Protein AF-A0A2N6NE89-F1 (afdb_monomer)

pLDDT: mean 79.55, std 16.98, range [29.28, 96.62]

Sequence (212 aa):
MTGDVELQDVNTMAINNTPMRRFLTLLALKTLSRFYKWDGPCVPISSSLIVKKGSDIHLTEAATMAFVAARTKIPVPRSYLKQMLSASFCNYEAFHEWLREGLGPEVKPPFVDDDEWTDIKYMIAMQEQEWAMPVFTHGDLNPFNIMVRDGNIEAIIDWEFSGWYPRYWEYTSVWLGNKTRIAWQRMAEKFIDPWPNELRMETIRQKWWGDF

Secondary structure (DSSP, 8-state):
---------GGGSBTT--HHHHHHHHHHHHHTGGGS---SSEEEEETTEEEE-STT--HHHHHHHHHHHHH---------B--------SSHHHHHHHTTTT--SSS--TTS-HHHHHHHHHHHHHHTS--PPPEEE-S---GGGEEEETTEEEEE--GGG-EEE-TTHHHHHHHHTTTT-HHHHHHHTTTS---HHHHHHHHHHHHHH---

Nearest PDB structures (foldseek):
  3w0m-assembly1_A  TM=4.783E-01  e=3.791E-03  Escherichia coli
  4fex-assembly2_B  TM=3.935E-01  e=4.518E-03  Acinetobacter baumannii AYE
  4feu-assembly4_D  TM=3.889E-01  e=1.152E-02  Acinetobacter baumannii AYE
  4fev-assembly1_A  TM=4.054E-01  e=1.295E-02  Acinetobacter baumannii AYE
  5uxb-assembly2_B  TM=4.059E-01  e=1.152E-02  Brachybacterium faecium DSM 4810

Mean predicted aligned error: 10.46 Å

Radius of gyration: 20.63 Å; Cα contacts (8 Å, |Δi|>4): 238; chains: 1; bounding box: 51×39×56 Å

Solvent-accessible surface area (backbone atoms only — not comparable to full-atom values): 12884 Å² total; per-residue (Å²): 136,87,78,78,78,75,79,73,61,76,81,80,44,50,57,75,78,41,74,66,49,53,51,50,52,54,48,33,57,74,64,41,26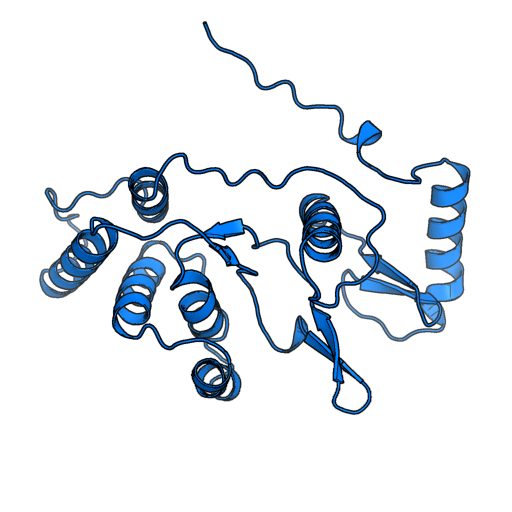,80,82,49,92,71,71,84,46,52,41,44,54,50,104,87,42,70,46,77,56,69,95,87,70,59,70,60,27,34,8,43,36,38,52,45,52,75,75,47,87,61,46,44,65,92,46,59,26,64,56,85,88,82,63,75,62,94,46,66,64,64,46,50,35,59,61,51,79,62,70,62,86,87,65,81,61,92,89,56,54,74,67,58,47,51,52,50,43,49,32,52,57,63,58,73,48,94,74,72,81,63,39,84,36,50,48,56,68,47,76,90,32,48,42,73,53,98,91,38,78,63,24,49,52,73,42,67,62,39,43,61,37,58,78,56,47,44,47,37,28,36,41,66,77,30,76,90,39,61,73,57,40,71,44,41,66,78,82,38,78,80,45,69,68,58,34,51,32,49,50,56,44,39,74,78,62,44,87,130

Organism: Beauveria bassiana (NCBI:txid176275)

Structure (mmCIF, N/CA/C/O backbone):
data_AF-A0A2N6NE89-F1
#
_entry.id   AF-A0A2N6NE89-F1
#
loop_
_atom_site.group_PDB
_atom_site.id
_atom_site.type_symbol
_atom_site.label_atom_id
_atom_site.label_alt_id
_atom_site.label_comp_id
_atom_site.label_asym_id
_atom_site.label_entity_id
_atom_site.label_seq_id
_atom_site.pdbx_PDB_ins_code
_atom_site.Cartn_x
_atom_site.Cartn_y
_atom_site.Cartn_z
_atom_site.occupancy
_atom_site.B_iso_or_equiv
_atom_site.auth_seq_id
_atom_site.auth_comp_id
_atom_site.auth_asym_id
_atom_site.auth_atom_id
_atom_site.pdbx_PDB_model_num
ATOM 1 N N . MET A 1 1 ? -13.910 21.749 -25.781 1.00 31.70 1 MET A N 1
ATOM 2 C CA . MET A 1 1 ? -14.977 21.845 -24.766 1.00 31.70 1 MET A CA 1
ATOM 3 C C . MET A 1 1 ? -14.396 21.313 -23.474 1.00 31.70 1 MET A C 1
ATOM 5 O O . MET A 1 1 ? -14.311 20.109 -23.290 1.00 31.70 1 MET A O 1
ATOM 9 N N . THR A 1 2 ? -13.853 22.226 -22.680 1.00 32.84 2 THR A N 1
ATOM 10 C CA . THR A 1 2 ? -13.298 22.000 -21.347 1.00 32.84 2 THR A CA 1
ATOM 11 C C . THR A 1 2 ? -14.470 21.822 -20.391 1.00 32.84 2 THR A C 1
ATOM 13 O O . THR A 1 2 ? -15.200 22.772 -20.125 1.00 32.84 2 THR A O 1
ATOM 16 N N . GLY A 1 3 ? -14.729 20.581 -19.985 1.00 29.28 3 GLY A N 1
ATOM 17 C CA . GLY A 1 3 ? -15.697 20.284 -18.938 1.00 29.28 3 GLY A CA 1
ATOM 18 C C . GLY A 1 3 ? -15.015 20.478 -17.596 1.00 29.28 3 GLY A C 1
ATOM 19 O O . GLY A 1 3 ? -14.322 19.575 -17.137 1.00 29.28 3 GLY A O 1
ATOM 20 N N . ASP A 1 4 ? -15.178 21.663 -17.016 1.00 29.50 4 ASP A N 1
ATOM 21 C CA . ASP A 1 4 ? -14.843 21.917 -15.622 1.00 29.50 4 ASP A CA 1
ATOM 22 C C . ASP A 1 4 ? -15.602 20.905 -14.758 1.00 29.50 4 ASP A C 1
ATOM 24 O O . ASP A 1 4 ? -16.834 20.868 -14.739 1.00 29.50 4 A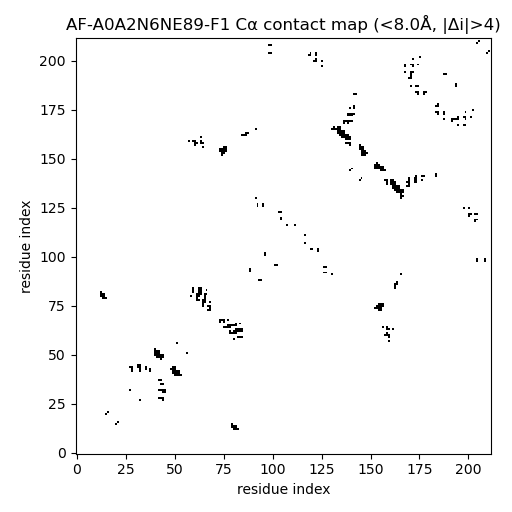SP A O 1
ATOM 28 N N . VAL A 1 5 ? -14.857 20.030 -14.082 1.00 35.94 5 VAL A N 1
ATOM 29 C CA . VAL A 1 5 ? -15.404 19.156 -13.046 1.00 35.94 5 VAL A CA 1
ATOM 30 C C . VAL A 1 5 ? -15.773 20.066 -11.882 1.00 35.94 5 VAL A C 1
ATOM 32 O O . VAL A 1 5 ? -14.917 20.508 -11.119 1.00 35.94 5 VAL A O 1
ATOM 35 N N . GLU A 1 6 ? -17.057 20.400 -11.805 1.00 32.50 6 GLU A N 1
ATOM 36 C CA . GLU A 1 6 ? -17.658 21.186 -10.735 1.00 32.50 6 GLU A CA 1
ATOM 37 C C . GLU A 1 6 ? -17.299 20.554 -9.378 1.00 32.50 6 GLU A C 1
ATOM 39 O O . GLU A 1 6 ? -17.741 19.451 -9.043 1.00 32.50 6 GLU A O 1
ATOM 44 N N . LEU A 1 7 ? -16.460 21.250 -8.604 1.00 34.31 7 LEU A N 1
ATOM 45 C CA . LEU A 1 7 ? -16.187 20.974 -7.195 1.00 34.31 7 LEU A CA 1
ATOM 46 C C . LEU A 1 7 ? -17.513 21.061 -6.429 1.00 34.31 7 LEU A C 1
ATOM 48 O O . LEU A 1 7 ? -17.917 22.139 -5.993 1.00 34.31 7 LEU A O 1
ATOM 52 N N . GLN A 1 8 ? -18.215 19.935 -6.290 1.00 35.78 8 GLN A N 1
ATOM 53 C CA . GLN A 1 8 ? -19.392 19.861 -5.432 1.00 35.78 8 GLN A CA 1
ATOM 54 C C . GLN A 1 8 ? -19.000 20.278 -4.012 1.00 35.78 8 GLN A C 1
ATOM 56 O O . GLN A 1 8 ? -18.069 19.737 -3.416 1.00 35.78 8 GLN A O 1
ATOM 61 N N . ASP A 1 9 ? -19.714 21.284 -3.508 1.00 39.62 9 ASP A N 1
ATOM 62 C CA . ASP A 1 9 ? -19.481 21.958 -2.237 1.00 39.62 9 ASP A CA 1
ATOM 63 C C . ASP A 1 9 ? -19.345 20.946 -1.090 1.00 39.62 9 ASP A C 1
ATOM 65 O O . ASP A 1 9 ? -20.290 20.232 -0.732 1.00 39.62 9 ASP A O 1
ATOM 69 N N . VAL A 1 10 ? -18.151 20.934 -0.493 1.00 42.62 10 VAL A N 1
ATOM 70 C CA . VAL A 1 10 ? -17.708 20.103 0.635 1.00 42.62 10 VAL A CA 1
ATOM 71 C C . VAL A 1 10 ? -18.734 20.033 1.776 1.00 42.62 10 VAL A C 1
ATOM 73 O O . VAL A 1 10 ? -18.806 19.045 2.510 1.00 42.62 10 VAL A O 1
ATOM 76 N N . ASN A 1 11 ? -19.566 21.070 1.917 1.00 39.53 11 ASN A N 1
ATOM 77 C CA . ASN A 1 11 ? -20.603 21.166 2.940 1.00 39.53 11 ASN A CA 1
ATOM 78 C C . ASN A 1 11 ? -21.798 20.220 2.738 1.00 39.53 11 ASN A C 1
ATOM 80 O O . ASN A 1 11 ? -22.452 19.866 3.722 1.00 39.53 11 ASN A O 1
ATOM 84 N N . THR A 1 12 ? -22.076 19.775 1.510 1.00 45.53 12 THR A N 1
ATOM 85 C CA . THR A 1 12 ? -23.208 18.875 1.199 1.00 45.53 12 THR A CA 1
ATOM 86 C C . THR A 1 12 ? -22.922 17.395 1.486 1.00 45.53 12 THR A C 1
ATOM 88 O O . THR A 1 12 ? -23.836 16.572 1.482 1.00 45.53 12 THR A O 1
ATOM 91 N N . MET A 1 13 ? -21.671 17.050 1.802 1.00 48.72 13 MET A N 1
ATOM 92 C CA . MET A 1 13 ? -21.161 15.669 1.774 1.00 48.72 13 MET A CA 1
ATOM 93 C C . MET A 1 13 ? -21.167 14.999 3.160 1.00 48.72 13 MET A C 1
ATOM 95 O O . MET A 1 13 ? -21.009 13.784 3.282 1.00 48.72 13 MET A O 1
ATOM 99 N N . ALA A 1 14 ? -21.399 15.777 4.223 1.00 52.75 14 ALA A N 1
ATOM 100 C CA . ALA A 1 14 ? -21.332 15.326 5.608 1.00 52.75 14 ALA A CA 1
ATOM 101 C C . ALA A 1 14 ? -22.688 14.842 6.156 1.00 52.75 14 ALA A C 1
ATOM 103 O O . ALA A 1 14 ? -23.589 15.634 6.447 1.00 52.75 14 ALA A O 1
ATOM 104 N N . ILE A 1 15 ? -22.829 13.524 6.360 1.00 50.94 15 ILE A N 1
ATOM 105 C CA . ILE A 1 15 ? -24.052 12.924 6.910 1.00 50.94 15 ILE A CA 1
ATOM 106 C C . ILE A 1 15 ? -24.093 13.251 8.406 1.00 50.94 15 ILE A C 1
ATOM 108 O O . ILE A 1 15 ? -23.284 12.765 9.190 1.00 50.94 15 ILE A O 1
ATOM 112 N N . ASN A 1 16 ? -25.073 14.063 8.812 1.00 56.44 16 ASN A N 1
ATOM 113 C CA . ASN A 1 16 ? -25.282 14.576 10.176 1.00 56.44 16 ASN A CA 1
ATOM 114 C C . ASN A 1 16 ? -24.518 15.851 10.573 1.00 56.44 16 ASN A C 1
ATOM 116 O O . ASN A 1 16 ? -24.337 16.134 11.762 1.00 56.44 16 ASN A O 1
ATOM 120 N N . ASN A 1 17 ? -24.147 16.675 9.603 1.00 64.38 17 ASN A N 1
ATOM 121 C CA . ASN A 1 17 ? -23.489 17.955 9.833 1.00 64.38 17 ASN A CA 1
ATOM 122 C C . ASN A 1 17 ? -24.451 19.085 10.257 1.00 64.38 17 ASN A C 1
ATOM 124 O O . ASN A 1 17 ? -24.583 20.102 9.584 1.00 64.38 17 ASN A O 1
ATOM 128 N N . THR A 1 18 ? -25.160 18.906 11.375 1.00 77.38 18 THR A N 1
ATOM 129 C CA . THR A 1 18 ? -26.042 19.953 11.927 1.00 77.38 18 THR A CA 1
ATOM 130 C C . THR A 1 18 ? -25.282 20.846 12.913 1.00 77.38 18 THR A C 1
ATOM 132 O O . THR A 1 18 ? -24.391 20.346 13.609 1.00 77.38 18 THR A O 1
ATOM 135 N N . PRO A 1 19 ? -25.651 22.135 13.064 1.00 76.75 19 PRO A N 1
ATOM 136 C CA . PRO A 1 19 ? -25.060 23.011 14.081 1.00 76.75 19 PRO A CA 1
ATOM 137 C C . PRO A 1 19 ? -25.125 22.409 15.491 1.00 76.75 19 PRO A C 1
ATOM 139 O O . PRO A 1 19 ? -24.154 22.472 16.242 1.00 76.75 19 PRO A O 1
ATOM 142 N N . MET A 1 20 ? -26.239 21.741 15.817 1.00 75.81 20 MET A N 1
ATOM 143 C CA . MET A 1 20 ? -26.432 21.065 17.100 1.00 75.81 20 MET A CA 1
ATOM 144 C C . MET A 1 20 ? -25.447 19.908 17.295 1.00 75.81 20 MET A C 1
ATOM 146 O O . MET A 1 20 ? -24.810 19.816 18.341 1.00 75.81 20 MET A O 1
ATOM 150 N N . ARG A 1 21 ? -25.273 19.037 16.293 1.00 75.38 21 ARG A N 1
ATOM 151 C CA . ARG A 1 21 ? -24.318 17.923 16.388 1.00 75.38 21 ARG A CA 1
ATOM 152 C C . ARG A 1 21 ? -22.875 18.414 16.429 1.00 75.38 21 ARG A C 1
ATOM 154 O O . ARG A 1 21 ? -22.117 17.912 17.246 1.00 75.38 21 ARG A O 1
ATOM 161 N N . ARG A 1 22 ? -22.519 19.444 15.651 1.00 78.25 22 ARG A N 1
ATOM 162 C CA . ARG A 1 22 ? -21.205 20.106 15.751 1.00 78.25 22 ARG A CA 1
ATOM 163 C C . ARG A 1 22 ? -20.950 20.616 17.167 1.00 78.25 22 ARG A C 1
ATOM 165 O O . ARG A 1 22 ? -19.904 20.324 17.737 1.00 78.25 22 ARG A O 1
ATOM 172 N N . PHE A 1 23 ? -21.915 21.328 17.751 1.00 80.94 23 PHE A N 1
ATOM 173 C CA . PHE A 1 23 ? -21.805 21.827 19.119 1.00 80.94 23 PHE A CA 1
ATOM 174 C C . PHE A 1 23 ? -21.624 20.691 20.132 1.00 80.94 23 PHE A C 1
ATOM 176 O O . PHE A 1 23 ? -20.703 20.744 20.944 1.00 80.94 23 PHE A O 1
ATOM 183 N N . LEU A 1 24 ? -22.447 19.640 20.057 1.00 82.12 24 LEU A N 1
ATOM 184 C CA . LEU A 1 24 ? -22.361 18.489 20.960 1.00 82.12 24 LEU A CA 1
ATOM 185 C C . LEU A 1 24 ? -21.033 17.734 20.822 1.00 82.12 24 LEU A C 1
ATOM 187 O O . LEU A 1 24 ? -20.431 17.386 21.835 1.00 82.12 24 LEU A O 1
ATOM 191 N N . THR A 1 25 ? -20.537 17.529 19.600 1.00 82.25 25 THR A N 1
ATOM 192 C CA . THR A 1 25 ? -19.230 16.905 19.352 1.00 82.25 25 THR A CA 1
ATOM 193 C C . THR A 1 25 ? -18.094 17.753 19.920 1.00 82.25 25 THR A C 1
ATOM 195 O O . THR A 1 25 ? -17.217 17.221 20.596 1.00 82.25 25 THR A O 1
ATOM 198 N N . LEU A 1 26 ? -18.116 19.074 19.713 1.00 83.69 26 LEU A N 1
ATOM 199 C CA . LEU A 1 26 ? -17.110 19.983 20.270 1.00 83.69 26 LEU A CA 1
ATOM 200 C C . LEU A 1 26 ? -17.165 20.038 21.801 1.00 83.69 26 LEU A C 1
ATOM 202 O O . LEU A 1 26 ? -16.121 20.075 22.454 1.00 83.69 26 LEU A O 1
ATOM 206 N N . LEU A 1 27 ? -18.367 20.023 22.382 1.00 84.31 27 LEU A N 1
ATOM 207 C CA . LEU A 1 27 ? -18.553 19.964 23.827 1.00 84.31 27 LEU A CA 1
ATOM 208 C C . LEU A 1 27 ? -17.978 18.659 24.385 1.00 84.31 27 LEU A C 1
ATOM 210 O O . LEU A 1 27 ? -17.164 18.711 25.301 1.00 84.31 27 LEU A O 1
ATOM 214 N N . ALA A 1 28 ? -18.321 17.516 23.786 1.00 84.50 28 ALA A N 1
ATOM 215 C CA . ALA A 1 28 ? -17.804 16.204 24.168 1.00 84.50 28 ALA A CA 1
ATOM 216 C C . ALA A 1 28 ? -16.274 16.118 24.037 1.00 84.50 28 ALA A C 1
ATOM 218 O O . ALA A 1 28 ? -15.606 15.608 24.934 1.00 84.50 28 ALA A O 1
ATOM 219 N N . LEU A 1 29 ? -15.690 16.688 22.980 1.00 84.62 29 LEU A N 1
ATOM 220 C CA . LEU A 1 29 ? -14.236 16.789 22.835 1.00 84.62 29 LEU A CA 1
ATOM 221 C C . LEU A 1 29 ? -13.589 17.605 23.958 1.00 84.62 29 LEU A C 1
ATOM 223 O O . LEU A 1 29 ? -12.499 17.260 24.400 1.00 84.62 29 LEU A O 1
ATOM 227 N N . LYS A 1 30 ? -14.232 18.670 24.448 1.00 86.38 30 LYS A N 1
ATOM 228 C CA . LYS A 1 30 ? -13.697 19.489 25.550 1.00 86.38 30 LYS A CA 1
ATOM 229 C C . LYS A 1 30 ? -13.931 18.872 26.930 1.00 86.38 30 LYS A C 1
ATOM 231 O O . LYS A 1 30 ? -13.164 19.139 27.858 1.00 86.38 30 LYS A O 1
ATOM 236 N N . THR A 1 31 ? -14.995 18.094 27.110 1.00 87.88 31 THR A N 1
ATOM 237 C CA . THR A 1 31 ? -15.409 17.592 28.429 1.00 87.88 31 THR A CA 1
ATOM 238 C C . THR A 1 31 ? -15.074 16.127 28.642 1.00 87.88 31 THR A C 1
ATOM 240 O O . THR A 1 31 ? -14.530 15.805 29.692 1.00 87.88 31 THR A O 1
ATOM 243 N N . LEU A 1 32 ? -15.351 15.260 27.669 1.00 87.69 32 LEU A N 1
ATOM 244 C CA . LEU A 1 32 ? -15.270 13.807 27.814 1.00 87.69 32 LEU A CA 1
ATOM 245 C C . LEU A 1 32 ? -13.898 13.242 27.443 1.00 87.69 32 LEU A C 1
ATOM 247 O O . LEU A 1 32 ? -13.445 12.303 28.090 1.00 87.69 32 LEU A O 1
ATOM 251 N N . SER A 1 33 ? -13.207 13.830 26.462 1.00 83.00 33 SER A N 1
ATOM 252 C CA . SER A 1 33 ? -11.905 13.322 25.987 1.00 83.00 33 SER A CA 1
ATOM 253 C C . SER A 1 33 ? -10.850 13.198 27.093 1.00 83.00 33 SER A C 1
ATOM 255 O O . SER A 1 33 ? -10.023 12.294 27.057 1.00 83.00 33 SER A O 1
ATOM 257 N N . ARG A 1 34 ? -10.910 14.065 28.115 1.00 87.56 34 ARG A N 1
ATOM 258 C CA . ARG A 1 34 ? -9.982 14.081 29.261 1.00 87.56 34 ARG A CA 1
ATOM 259 C C . ARG A 1 34 ? -10.021 12.803 30.105 1.00 87.56 34 ARG A C 1
ATOM 261 O O . ARG A 1 34 ? -9.102 12.564 30.879 1.00 87.56 34 ARG A O 1
ATOM 268 N N . PHE A 1 35 ? -11.098 12.024 30.003 1.00 88.06 35 PHE A N 1
ATOM 269 C CA . PHE A 1 35 ? -11.265 10.767 30.734 1.00 88.06 35 PHE A CA 1
ATOM 270 C C . PHE A 1 35 ? -10.666 9.566 29.997 1.00 88.06 35 PHE A C 1
ATOM 272 O O . PHE A 1 35 ? -10.690 8.454 30.518 1.00 88.06 35 PHE A O 1
ATOM 279 N N . TYR A 1 36 ? -10.111 9.781 28.806 1.00 85.12 36 TYR A N 1
ATOM 280 C CA . TYR A 1 36 ? -9.498 8.749 27.989 1.00 85.12 36 TYR A CA 1
ATOM 281 C C . TYR A 1 36 ? -8.030 9.088 27.735 1.00 85.12 36 TYR A C 1
ATOM 283 O O . TYR A 1 36 ? -7.654 10.253 27.613 1.00 85.12 36 TYR A O 1
ATOM 291 N N . LYS A 1 37 ? -7.190 8.058 27.618 1.00 85.88 37 LYS A N 1
ATOM 292 C CA . LYS A 1 37 ? -5.841 8.220 27.071 1.00 85.88 37 LYS A CA 1
ATOM 293 C C . LYS A 1 37 ? -5.938 8.239 25.552 1.00 85.88 37 LYS A C 1
ATOM 295 O O . LYS A 1 37 ? -6.544 7.341 24.973 1.00 85.88 37 LYS A O 1
ATOM 300 N N . TRP A 1 38 ? -5.343 9.244 24.930 1.00 80.50 38 TRP A N 1
ATOM 301 C CA . TRP A 1 38 ? -5.255 9.366 23.482 1.00 80.50 38 TRP A CA 1
ATOM 302 C C . TRP A 1 38 ? -4.011 10.164 23.110 1.00 80.50 38 TRP A C 1
ATOM 304 O O . TRP A 1 38 ? -3.519 10.959 23.911 1.00 80.50 38 TRP A O 1
ATOM 314 N N . ASP A 1 39 ? -3.522 9.928 21.902 1.00 74.62 39 ASP A N 1
ATOM 315 C CA . ASP A 1 39 ? -2.424 10.658 21.285 1.00 74.62 39 ASP A CA 1
ATOM 316 C C . ASP A 1 39 ? -2.747 10.835 19.793 1.00 74.62 39 ASP A C 1
ATOM 318 O O . ASP A 1 39 ? -3.382 9.971 19.184 1.00 74.62 39 ASP A O 1
ATOM 322 N N . GLY A 1 40 ? -2.372 11.975 19.216 1.00 78.25 40 GLY A N 1
ATOM 323 C CA . GLY A 1 40 ? -2.599 12.267 17.798 1.00 78.25 40 GLY A CA 1
ATOM 324 C C . GLY A 1 40 ? -4.038 12.672 17.405 1.00 78.25 40 GLY A C 1
ATOM 325 O O . GLY A 1 40 ? -4.751 13.328 18.172 1.00 78.25 40 GLY A O 1
ATOM 326 N N . PRO A 1 41 ? -4.471 12.385 16.160 1.00 74.38 41 PRO A N 1
ATOM 327 C CA . PRO A 1 41 ? -5.707 12.938 15.601 1.00 74.38 41 PRO A CA 1
ATOM 328 C C . PRO A 1 41 ? -6.981 12.235 16.092 1.00 74.38 41 PRO A C 1
ATOM 330 O O . PRO A 1 41 ? -8.045 12.851 16.074 1.00 74.38 41 PRO A O 1
ATOM 333 N N . CYS A 1 42 ? -6.906 10.986 16.558 1.00 80.19 42 CYS A N 1
ATOM 334 C CA . CYS A 1 42 ? -8.058 10.179 16.972 1.00 80.19 42 CYS A CA 1
ATOM 335 C C . CYS A 1 42 ? -8.401 10.383 18.458 1.00 80.19 42 CYS A C 1
ATOM 337 O O . CYS A 1 42 ? -7.746 9.835 19.341 1.00 80.19 42 CYS A O 1
ATOM 339 N N . VAL A 1 43 ? -9.466 11.139 18.744 1.00 81.50 43 VAL A N 1
ATOM 340 C CA . VAL A 1 43 ? -9.900 11.468 20.110 1.00 81.50 43 VAL A CA 1
ATOM 341 C C . VAL A 1 43 ? -11.160 10.684 20.497 1.00 81.50 43 VAL A C 1
ATOM 343 O O . VAL A 1 43 ? -12.236 10.953 19.954 1.00 81.50 43 VAL A O 1
ATOM 346 N N . PRO A 1 44 ? -11.088 9.746 21.454 1.00 83.00 44 PRO A N 1
ATOM 347 C CA . PRO A 1 44 ? -12.268 9.086 21.997 1.00 83.00 44 PRO A CA 1
ATOM 348 C C . PRO A 1 44 ? -13.128 10.074 22.795 1.00 83.00 44 PRO A C 1
ATOM 350 O O . PRO A 1 44 ? -12.634 10.864 23.603 1.00 83.00 44 PRO A O 1
ATOM 353 N N . ILE A 1 45 ? -14.439 10.012 22.574 1.00 84.31 45 ILE A N 1
ATOM 354 C CA . ILE A 1 45 ? -15.441 10.779 23.332 1.00 84.31 45 ILE A CA 1
ATOM 355 C C . ILE A 1 45 ? -16.456 9.872 24.041 1.00 84.31 45 ILE A C 1
ATOM 357 O O . ILE A 1 45 ? -17.207 10.343 24.893 1.00 84.31 45 ILE A O 1
ATOM 361 N N . SER A 1 46 ? -16.458 8.571 23.732 1.00 82.69 46 SER A N 1
ATOM 362 C CA . SER A 1 46 ? -17.134 7.513 24.491 1.00 82.69 46 SER A CA 1
ATOM 363 C C . SER A 1 46 ? -16.388 6.178 24.328 1.00 82.69 46 SER A C 1
ATOM 365 O O . SER A 1 46 ? -15.429 6.088 23.563 1.00 82.69 46 SER A O 1
ATOM 367 N N . SER A 1 47 ? -16.863 5.115 24.984 1.00 77.31 47 SER A N 1
ATOM 368 C CA . SER A 1 47 ? -16.354 3.745 24.801 1.00 77.31 47 SER A CA 1
ATOM 369 C C . SER A 1 47 ? -16.577 3.162 23.396 1.00 77.31 47 SER A C 1
ATOM 371 O O . SER A 1 47 ? -16.024 2.111 23.079 1.00 77.31 47 SER A O 1
ATOM 373 N N . SER A 1 48 ? -17.387 3.814 22.559 1.00 74.38 48 SER A N 1
ATOM 374 C CA . SER A 1 48 ? -17.763 3.346 21.219 1.00 74.38 48 SER A CA 1
ATOM 375 C C . SER A 1 48 ? -17.674 4.424 20.136 1.00 74.38 48 SER A C 1
ATOM 377 O O . SER A 1 48 ? -18.080 4.179 19.000 1.00 74.38 48 SER A O 1
ATOM 379 N N . LEU A 1 49 ? -17.169 5.619 20.465 1.00 76.38 49 LEU A N 1
ATOM 380 C CA . LEU A 1 49 ? -17.127 6.752 19.546 1.00 76.38 49 LEU A CA 1
ATOM 381 C C . LEU A 1 49 ? -15.795 7.496 19.630 1.00 76.38 49 LEU A C 1
ATOM 383 O O . LEU A 1 49 ? -15.396 7.984 20.691 1.00 76.38 49 LEU A O 1
ATOM 387 N N . ILE A 1 50 ? -15.156 7.623 18.470 1.00 81.00 50 ILE A N 1
ATOM 388 C CA . ILE A 1 50 ? -13.889 8.322 18.257 1.00 81.00 50 ILE A CA 1
ATOM 389 C C . ILE A 1 50 ? -14.116 9.427 17.228 1.00 81.00 50 ILE A C 1
ATOM 391 O O . ILE A 1 50 ? -14.861 9.253 16.265 1.00 81.00 50 ILE A O 1
ATOM 395 N N . VAL A 1 51 ? -13.472 10.570 17.443 1.00 79.06 51 VAL A N 1
ATOM 396 C CA . VAL A 1 51 ? -13.457 11.703 16.521 1.00 79.06 51 VAL A CA 1
ATOM 397 C C . VAL A 1 51 ? -12.030 11.908 16.030 1.00 79.06 51 VAL A C 1
ATOM 399 O O . VAL A 1 51 ? -11.160 12.258 16.823 1.00 79.06 51 VAL A O 1
ATOM 402 N N . LYS A 1 52 ? -11.791 11.730 14.728 1.00 78.19 52 LYS A N 1
ATOM 403 C CA . LYS A 1 52 ? -10.536 12.141 14.080 1.00 78.19 52 LYS A CA 1
ATOM 404 C C . LYS A 1 52 ? -10.597 13.676 13.897 1.00 78.19 52 LYS A C 1
ATOM 406 O O . LYS A 1 52 ? -11.576 14.178 13.342 1.00 78.19 52 LYS A O 1
ATOM 411 N N . LYS A 1 53 ? -9.612 14.438 14.402 1.00 75.38 53 LYS A N 1
ATOM 412 C CA . LYS A 1 53 ? -9.446 15.904 14.209 1.00 75.38 53 LYS A CA 1
ATOM 413 C C . LYS A 1 53 ? -8.024 16.281 13.731 1.00 75.38 53 LYS A C 1
ATOM 415 O O . LYS A 1 53 ? -7.051 15.747 14.251 1.00 75.38 53 LYS A O 1
ATOM 420 N N . GLY A 1 54 ? -7.893 17.221 12.791 1.00 69.81 54 GLY A N 1
ATOM 421 C CA . GLY A 1 54 ? -6.603 17.627 12.206 1.00 69.81 54 GLY A CA 1
ATOM 422 C C . GLY A 1 54 ? -6.766 18.317 10.847 1.00 69.81 54 GLY A C 1
ATOM 423 O O . GLY A 1 54 ? -7.855 18.268 10.279 1.00 69.81 54 GLY A O 1
ATOM 424 N N . SER A 1 55 ? -5.709 18.974 10.357 1.00 62.41 55 SER A N 1
ATOM 425 C CA . SER A 1 55 ? -5.650 19.561 9.005 1.00 62.41 55 SER A CA 1
ATOM 426 C C . SER A 1 55 ? -5.612 18.503 7.904 1.00 62.41 55 SER A C 1
ATOM 428 O O . SER A 1 55 ? -6.112 18.752 6.814 1.00 62.41 55 SER A O 1
ATOM 430 N N . ASP A 1 56 ? -5.096 17.318 8.227 1.00 59.47 56 ASP A N 1
ATOM 431 C CA . ASP A 1 56 ? -4.804 16.249 7.263 1.00 59.47 56 ASP A CA 1
ATOM 432 C C . ASP A 1 56 ? -5.944 15.216 7.192 1.00 59.47 56 ASP A C 1
ATOM 434 O O . ASP A 1 56 ? -5.769 14.082 6.765 1.00 59.47 56 ASP A O 1
ATOM 438 N N . ILE A 1 57 ? -7.142 15.581 7.665 1.00 63.44 57 ILE A N 1
ATOM 439 C CA . ILE A 1 57 ? -8.297 14.679 7.657 1.00 63.44 57 ILE A CA 1
ATOM 440 C C . ILE A 1 57 ? -9.065 14.841 6.364 1.00 63.44 57 ILE A C 1
ATOM 442 O O . ILE A 1 57 ? -9.834 15.790 6.182 1.00 63.44 57 ILE A O 1
ATOM 446 N N . HIS A 1 58 ? -8.917 13.845 5.502 1.00 64.31 58 HIS A N 1
ATOM 447 C CA . HIS A 1 58 ? -9.646 13.769 4.252 1.00 64.31 58 HIS A CA 1
ATOM 448 C C . HIS A 1 58 ? -10.990 13.057 4.435 1.00 64.31 58 HIS A C 1
ATOM 450 O O . HIS A 1 58 ? -11.081 11.945 4.953 1.00 64.31 58 HIS A O 1
ATOM 456 N N . LEU A 1 59 ? -12.068 13.685 3.948 1.00 67.88 59 LEU A N 1
ATOM 457 C CA . LEU A 1 59 ? -13.413 13.085 3.932 1.00 67.88 59 LEU A CA 1
ATOM 458 C C . LEU A 1 59 ? -13.466 11.778 3.115 1.00 67.88 59 LEU A C 1
ATOM 460 O O . LEU A 1 59 ? -14.377 10.970 3.310 1.00 6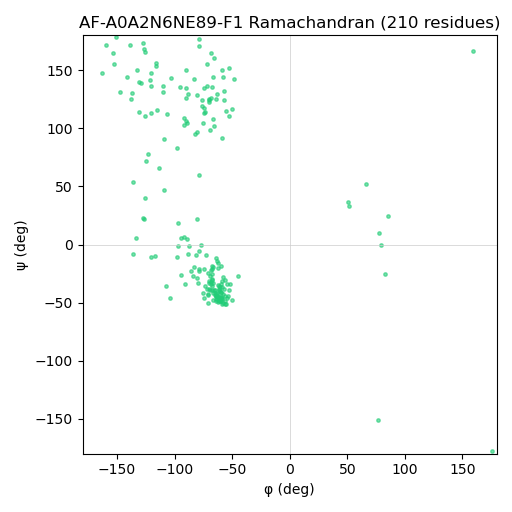7.88 59 LEU A O 1
ATOM 464 N N . THR A 1 60 ? -12.472 11.569 2.247 1.00 66.00 60 THR A N 1
ATOM 465 C CA . THR A 1 60 ? -12.234 10.373 1.436 1.00 66.00 60 THR A CA 1
ATOM 466 C C . THR A 1 60 ? -12.178 9.097 2.277 1.00 66.00 60 THR A C 1
ATOM 468 O O . THR A 1 60 ? -12.853 8.134 1.933 1.00 66.00 60 THR A O 1
ATOM 471 N N . GLU A 1 61 ? -11.491 9.098 3.427 1.00 69.50 61 GLU A N 1
ATOM 472 C CA . GLU A 1 61 ? -11.381 7.919 4.307 1.00 69.50 61 GLU A CA 1
ATOM 473 C C . GLU A 1 61 ? -12.766 7.438 4.777 1.00 69.50 61 GLU A C 1
ATOM 475 O O . GLU A 1 61 ? -13.120 6.257 4.711 1.00 69.50 61 GLU A O 1
ATOM 480 N N . ALA A 1 62 ? -13.602 8.379 5.220 1.00 70.00 62 ALA A N 1
ATOM 481 C CA . ALA A 1 62 ? -14.922 8.074 5.752 1.00 70.00 62 ALA A CA 1
ATOM 482 C C . ALA A 1 62 ? -15.892 7.602 4.657 1.00 70.00 62 ALA A C 1
ATOM 484 O O . ALA A 1 62 ? -16.672 6.670 4.874 1.00 70.00 62 ALA A O 1
ATOM 485 N N . ALA A 1 63 ? -15.799 8.214 3.477 1.00 70.00 63 ALA A N 1
ATOM 486 C CA . ALA A 1 63 ? -16.474 7.797 2.257 1.00 70.00 63 ALA A CA 1
ATOM 487 C C . ALA A 1 63 ? -16.102 6.359 1.848 1.00 70.00 63 ALA A C 1
ATOM 489 O O . ALA A 1 63 ? -16.995 5.547 1.579 1.00 70.00 63 ALA A O 1
ATOM 490 N N . THR A 1 64 ? -14.811 6.016 1.883 1.00 74.69 64 THR A N 1
ATOM 491 C CA . THR A 1 64 ? -14.337 4.656 1.618 1.00 74.69 64 THR A CA 1
ATOM 492 C C . THR A 1 64 ? -14.943 3.652 2.576 1.00 74.69 64 THR A C 1
ATOM 494 O O . THR A 1 64 ? -15.486 2.640 2.137 1.00 74.69 64 THR A O 1
ATOM 497 N N . MET A 1 65 ? -14.873 3.914 3.882 1.00 78.44 65 MET A N 1
ATOM 498 C CA . MET A 1 65 ? -15.402 2.979 4.875 1.00 78.44 65 MET A CA 1
ATOM 499 C C . MET A 1 65 ? -16.890 2.691 4.626 1.00 78.44 65 MET A C 1
ATOM 501 O O . MET A 1 65 ? -17.320 1.541 4.703 1.00 78.44 65 MET A O 1
ATOM 505 N N . ALA A 1 66 ? -17.674 3.698 4.221 1.00 76.75 66 ALA A N 1
ATOM 506 C CA . ALA A 1 66 ? -19.075 3.501 3.853 1.00 76.75 66 ALA A CA 1
ATOM 507 C C . ALA A 1 66 ? -19.240 2.618 2.600 1.00 76.75 66 ALA A C 1
ATOM 509 O O . ALA A 1 66 ? -20.148 1.785 2.547 1.00 76.75 66 ALA A O 1
ATOM 510 N N . PHE A 1 67 ? -18.370 2.776 1.598 1.00 77.06 67 PHE A N 1
ATOM 511 C CA . PHE A 1 67 ? -18.344 1.920 0.412 1.00 77.06 67 PHE A CA 1
ATOM 512 C C . PHE A 1 67 ? -17.985 0.466 0.762 1.00 77.06 67 PHE A C 1
ATOM 514 O O . PHE A 1 67 ? -18.710 -0.450 0.366 1.00 77.06 67 PHE A O 1
ATOM 521 N N . VAL A 1 68 ? -16.924 0.256 1.549 1.00 80.75 68 VAL A N 1
ATOM 522 C CA . VAL A 1 68 ? -16.459 -1.069 1.993 1.00 80.75 68 VAL A CA 1
ATOM 523 C C . VAL A 1 68 ? -17.541 -1.786 2.797 1.00 80.75 68 VAL A C 1
ATOM 525 O O . VAL A 1 68 ? -17.877 -2.927 2.473 1.00 80.75 68 VAL A O 1
ATOM 528 N N . ALA A 1 69 ? -18.150 -1.108 3.776 1.00 82.75 69 ALA A N 1
ATOM 529 C CA . ALA A 1 69 ? -19.245 -1.652 4.582 1.00 82.75 69 ALA A CA 1
ATOM 530 C C . ALA A 1 69 ? -20.461 -2.062 3.735 1.00 82.75 69 ALA A C 1
ATOM 532 O O . ALA A 1 69 ? -21.136 -3.041 4.040 1.00 82.75 69 ALA A O 1
ATOM 533 N N . ALA A 1 70 ? -20.762 -1.308 2.673 1.00 81.06 70 ALA A N 1
ATOM 534 C CA . ALA A 1 70 ? -21.915 -1.571 1.815 1.00 81.06 70 ALA A CA 1
ATOM 535 C C . ALA A 1 70 ? -21.686 -2.708 0.806 1.00 81.06 70 ALA A C 1
ATOM 537 O O . ALA A 1 70 ? -22.653 -3.245 0.265 1.00 81.06 70 ALA A O 1
ATOM 538 N N . ARG A 1 71 ? -20.427 -3.040 0.496 1.00 82.62 71 ARG A N 1
ATOM 539 C CA . ARG A 1 71 ? -20.062 -3.968 -0.589 1.00 82.62 71 ARG A CA 1
ATOM 540 C C . ARG A 1 71 ? -19.341 -5.226 -0.116 1.00 82.62 71 ARG A C 1
ATOM 542 O O . ARG A 1 71 ? -19.164 -6.143 -0.912 1.00 82.62 71 ARG A O 1
ATOM 549 N N . THR A 1 72 ? -18.929 -5.287 1.147 1.00 84.00 72 THR A N 1
ATOM 550 C CA . THR A 1 72 ? -18.123 -6.386 1.685 1.00 84.00 72 THR A CA 1
ATOM 551 C C . THR A 1 72 ? -18.589 -6.788 3.085 1.00 84.00 72 THR A C 1
ATOM 553 O O . THR A 1 72 ? -19.418 -6.123 3.700 1.00 84.00 72 THR A O 1
ATOM 556 N N . LYS A 1 73 ? -18.038 -7.893 3.598 1.00 85.62 73 LYS A N 1
ATOM 557 C CA . LYS A 1 73 ? -18.171 -8.296 5.009 1.00 85.62 73 LYS A CA 1
ATOM 558 C C . LYS A 1 73 ? -16.997 -7.813 5.867 1.00 85.62 73 LYS A C 1
ATOM 560 O O . LYS A 1 73 ? -16.901 -8.216 7.022 1.00 85.62 73 LYS A O 1
ATOM 565 N N . ILE A 1 74 ? -16.088 -7.018 5.295 1.00 83.44 74 ILE A N 1
ATOM 566 C CA . ILE A 1 74 ? -14.923 -6.514 6.016 1.00 83.44 74 ILE A CA 1
ATOM 567 C C . ILE A 1 74 ? -15.437 -5.605 7.134 1.00 83.44 74 ILE A C 1
ATOM 569 O O . ILE A 1 74 ? -16.211 -4.681 6.859 1.00 83.44 74 ILE A O 1
ATOM 573 N N . PRO A 1 75 ? -15.049 -5.862 8.391 1.00 80.69 75 PRO A N 1
ATOM 574 C CA . PRO A 1 75 ? -15.474 -5.024 9.489 1.00 80.69 75 PRO A CA 1
ATOM 575 C C . PRO A 1 75 ? -14.773 -3.668 9.372 1.00 80.69 75 PRO A C 1
ATOM 577 O O . PRO A 1 75 ? -13.548 -3.584 9.344 1.00 80.69 75 PRO A O 1
ATOM 580 N N . VAL A 1 76 ? -15.557 -2.598 9.304 1.00 82.19 76 VAL A N 1
ATOM 581 C CA . VAL A 1 76 ? -15.072 -1.214 9.331 1.00 82.19 76 VAL A CA 1
ATOM 582 C C . VAL A 1 76 ? -15.919 -0.419 10.325 1.00 82.19 76 VAL A C 1
ATOM 584 O O . VAL A 1 76 ? -17.102 -0.739 10.516 1.00 82.19 76 VAL A O 1
ATOM 587 N N . PRO A 1 77 ? -15.368 0.618 10.979 1.00 74.94 77 PRO A N 1
ATOM 588 C CA . PRO A 1 77 ? -16.162 1.489 11.830 1.00 74.94 77 PRO A CA 1
ATOM 589 C C . PRO A 1 77 ? -17.306 2.115 11.031 1.00 74.94 77 PRO A C 1
ATOM 591 O O . PRO A 1 77 ? -17.153 2.465 9.860 1.00 74.94 77 PRO A O 1
ATOM 594 N N . ARG A 1 78 ? -18.467 2.297 11.667 1.00 67.81 78 ARG A N 1
ATOM 595 C CA . ARG A 1 78 ? -19.577 3.020 11.035 1.00 67.81 78 ARG A CA 1
ATOM 596 C C . ARG A 1 78 ? -19.175 4.478 10.841 1.00 67.81 78 ARG A C 1
ATOM 598 O O . ARG A 1 78 ? -19.221 5.268 11.783 1.00 67.81 78 ARG A O 1
ATOM 605 N N . SER A 1 79 ? -18.805 4.824 9.616 1.00 58.72 79 SER A N 1
ATOM 606 C CA . SER A 1 79 ? -18.587 6.198 9.196 1.00 58.72 79 SER A CA 1
ATOM 607 C C . SER A 1 79 ? -19.919 6.845 8.806 1.00 58.72 79 SER A C 1
ATOM 609 O O . SE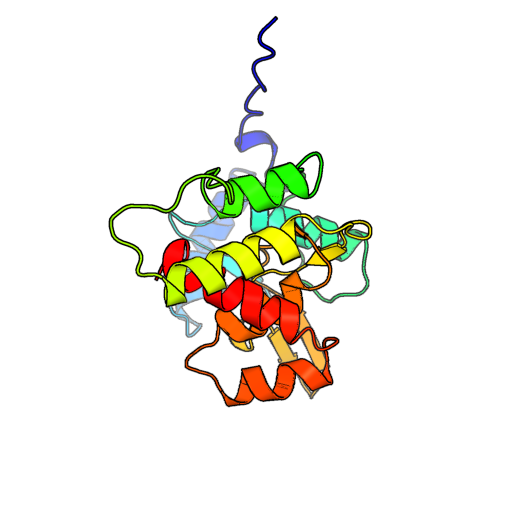R A 1 79 ? -20.817 6.213 8.246 1.00 58.72 79 SER A O 1
ATOM 611 N N . TYR A 1 80 ? -20.074 8.127 9.129 1.00 51.31 80 TYR A N 1
ATOM 612 C CA . TYR A 1 80 ? -21.274 8.910 8.816 1.00 51.31 80 TYR A CA 1
ATOM 613 C C . TYR A 1 80 ? -20.973 9.936 7.718 1.00 51.31 80 TYR A C 1
ATOM 615 O O . TYR A 1 80 ? -21.291 11.111 7.841 1.00 51.31 80 TYR A O 1
ATOM 623 N N . LEU A 1 81 ? -20.314 9.510 6.646 1.00 44.00 81 LEU A N 1
ATOM 624 C CA . LEU A 1 81 ? -19.917 10.349 5.514 1.00 44.00 81 LEU A CA 1
ATOM 625 C C . LEU A 1 81 ? -19.969 9.472 4.261 1.00 44.00 81 LEU A C 1
ATOM 627 O O . LEU A 1 81 ? -19.491 8.341 4.290 1.00 44.00 81 LEU A O 1
ATOM 631 N N . LYS A 1 82 ? -20.609 9.949 3.188 1.00 32.41 82 LYS A N 1
ATOM 632 C CA . LYS A 1 82 ? -20.791 9.179 1.952 1.00 32.41 82 LYS A CA 1
ATOM 633 C C . LYS A 1 82 ? -20.385 10.043 0.767 1.00 32.41 82 LYS A C 1
ATOM 635 O O . LYS A 1 82 ? -21.078 11.006 0.460 1.00 32.41 82 LYS A O 1
ATOM 640 N N . GLN A 1 83 ? -19.311 9.651 0.090 1.00 36.28 83 GLN A N 1
ATOM 641 C CA . GLN A 1 83 ? -18.978 10.096 -1.262 1.00 36.28 83 GLN A CA 1
ATOM 642 C C . GLN A 1 83 ? -18.125 9.037 -1.988 1.00 36.28 83 GLN A C 1
ATOM 644 O O . GLN A 1 83 ? -17.673 8.075 -1.380 1.00 36.28 83 GLN A O 1
ATOM 649 N N . MET A 1 84 ? -18.007 9.167 -3.307 1.00 33.94 84 MET A N 1
ATOM 650 C CA . MET A 1 84 ? -17.276 8.296 -4.229 1.00 33.94 84 MET A CA 1
ATOM 651 C C . MET A 1 84 ? -15.756 8.433 -4.079 1.00 33.94 84 MET A C 1
ATOM 653 O O . MET A 1 84 ? -15.238 9.543 -4.054 1.00 33.94 84 MET A O 1
ATOM 657 N N . LEU A 1 85 ? -15.053 7.301 -4.079 1.00 40.97 85 LEU A N 1
ATOM 658 C CA . LEU A 1 85 ? -13.612 7.243 -4.318 1.00 40.97 85 LEU A CA 1
ATOM 659 C C . LEU A 1 85 ? -13.332 7.463 -5.806 1.00 40.97 85 LEU A C 1
ATOM 661 O O . LEU A 1 85 ? -13.753 6.650 -6.630 1.00 40.97 85 LEU A O 1
ATOM 665 N N . SER A 1 86 ? -12.610 8.530 -6.150 1.00 38.25 86 SER A N 1
ATOM 666 C CA . SER A 1 86 ? -12.033 8.715 -7.482 1.00 38.25 86 SER A CA 1
ATOM 667 C C . SER A 1 86 ? -10.515 8.562 -7.420 1.00 38.25 86 SER A C 1
ATOM 669 O O . SER A 1 86 ? -9.779 9.527 -7.250 1.00 38.25 86 SER A O 1
ATOM 671 N N . ALA A 1 87 ? -10.052 7.338 -7.621 1.00 45.25 87 ALA A N 1
ATOM 672 C CA . ALA A 1 87 ? -8.845 7.107 -8.398 1.00 45.25 87 ALA A CA 1
ATOM 673 C C . ALA A 1 87 ? -9.273 6.168 -9.527 1.00 45.25 87 ALA A C 1
ATOM 675 O O . ALA A 1 87 ? -9.152 4.950 -9.436 1.00 45.25 87 ALA A O 1
ATOM 676 N N . SER A 1 88 ? -9.933 6.729 -10.540 1.00 49.34 88 SER A N 1
ATOM 677 C CA . SER A 1 88 ? -10.227 6.001 -11.772 1.00 49.34 88 SER A CA 1
ATOM 678 C C . SER A 1 88 ? -9.166 6.384 -12.785 1.00 49.34 88 SER A C 1
ATOM 680 O O . SER A 1 88 ? -9.376 7.275 -13.601 1.00 49.34 88 SER A O 1
ATOM 682 N N . PHE A 1 89 ? -8.013 5.723 -12.720 1.00 55.25 89 PHE A N 1
ATOM 683 C CA . PHE A 1 89 ? -7.186 5.620 -13.914 1.00 55.25 89 PHE A CA 1
ATOM 684 C C . PHE A 1 89 ? -7.991 4.824 -14.947 1.00 55.25 89 PHE A C 1
ATOM 686 O O . PHE A 1 89 ? -8.565 3.782 -14.625 1.00 55.25 89 PHE A O 1
ATOM 693 N N . CYS A 1 90 ? -8.104 5.346 -16.168 1.00 59.69 90 CYS A N 1
ATOM 694 C CA . CYS A 1 90 ? -8.919 4.726 -17.215 1.00 59.69 90 CYS A CA 1
ATOM 695 C C . CYS A 1 90 ? -8.346 3.378 -17.692 1.00 59.69 90 CYS A C 1
ATOM 697 O O . CYS A 1 90 ? -9.091 2.577 -18.255 1.00 59.69 90 CYS A O 1
ATOM 699 N N . ASN A 1 91 ? -7.051 3.123 -17.470 1.00 73.94 91 ASN A N 1
ATOM 700 C CA . ASN A 1 91 ? -6.365 1.859 -17.736 1.00 73.94 91 ASN A CA 1
ATOM 701 C C . ASN A 1 91 ? -5.053 1.757 -16.919 1.00 73.94 91 ASN A C 1
ATOM 703 O O . ASN A 1 91 ? -4.641 2.717 -16.265 1.00 73.94 91 ASN A O 1
ATOM 707 N N . TYR A 1 92 ? -4.421 0.579 -16.942 1.00 81.19 92 TYR A N 1
ATOM 708 C CA . TYR A 1 92 ? -3.176 0.305 -16.214 1.00 81.19 92 TYR A CA 1
ATOM 709 C C . TYR A 1 92 ? -1.967 1.069 -16.736 1.00 81.19 92 TYR A C 1
ATOM 711 O O . TYR A 1 92 ? -1.154 1.516 -15.939 1.00 81.19 92 TYR A O 1
ATOM 719 N N . GLU A 1 93 ? -1.891 1.269 -18.047 1.00 83.19 93 GLU A N 1
ATOM 720 C CA . GLU A 1 93 ? -0.823 2.031 -18.689 1.00 83.19 93 GLU A CA 1
ATOM 721 C C . GLU A 1 93 ? -0.737 3.445 -18.106 1.00 83.19 93 GLU A C 1
ATOM 723 O O . GLU A 1 93 ? 0.299 3.820 -17.572 1.00 83.19 93 GLU A O 1
ATOM 728 N N . ALA A 1 94 ? -1.856 4.174 -18.048 1.00 81.31 94 ALA A N 1
ATOM 729 C CA . ALA A 1 94 ? -1.899 5.512 -17.463 1.00 81.31 94 ALA A CA 1
ATOM 730 C C . ALA A 1 94 ? -1.532 5.525 -15.968 1.00 81.31 94 ALA A C 1
ATOM 732 O O . ALA A 1 94 ? -0.922 6.477 -15.484 1.00 81.31 94 ALA A O 1
ATOM 733 N N . PHE A 1 95 ? -1.906 4.480 -15.223 1.00 84.50 95 PHE A N 1
ATOM 734 C CA . PHE A 1 95 ? -1.529 4.337 -13.816 1.00 84.50 95 PHE A CA 1
ATOM 735 C C . PHE A 1 95 ? -0.019 4.131 -13.653 1.00 84.50 95 PHE A C 1
ATOM 737 O O . PHE A 1 95 ? 0.618 4.799 -12.839 1.00 84.50 95 PHE A O 1
ATOM 744 N N . HIS A 1 96 ? 0.562 3.219 -14.430 1.00 89.38 96 HIS A N 1
ATOM 745 C CA . HIS A 1 96 ? 1.983 2.915 -14.360 1.00 89.38 96 HIS A CA 1
ATOM 746 C C . HIS A 1 96 ? 2.841 4.035 -14.927 1.00 89.38 96 HIS A C 1
ATOM 748 O O . HIS A 1 96 ? 3.856 4.343 -14.328 1.00 89.38 96 HIS A O 1
ATOM 754 N N . GLU A 1 97 ? 2.437 4.703 -16.004 1.00 87.81 97 GLU A N 1
ATOM 755 C CA . GLU A 1 97 ? 3.113 5.907 -16.495 1.00 87.81 97 GLU A CA 1
ATOM 756 C C . GLU A 1 97 ? 3.124 7.016 -15.442 1.00 87.81 97 GLU A C 1
ATOM 758 O O . GLU A 1 97 ? 4.172 7.612 -15.187 1.00 87.81 97 GLU A O 1
ATOM 763 N N . TRP A 1 98 ? 1.982 7.258 -14.786 1.00 87.25 98 TRP A N 1
ATOM 764 C CA . TRP A 1 98 ? 1.883 8.229 -13.696 1.00 87.25 98 TRP A CA 1
ATOM 765 C C . TRP A 1 98 ? 2.859 7.903 -12.557 1.00 87.25 98 TRP A C 1
ATOM 767 O O . TRP A 1 98 ? 3.562 8.787 -12.074 1.00 87.25 98 TRP A O 1
ATOM 777 N N . LEU A 1 99 ? 2.975 6.624 -12.195 1.00 86.44 99 LEU A N 1
ATOM 778 C CA . LEU A 1 99 ? 3.866 6.129 -11.142 1.00 86.44 99 LEU A CA 1
ATOM 779 C C . LEU A 1 99 ? 5.371 6.352 -11.384 1.00 86.44 99 LEU A C 1
ATOM 781 O O . LEU A 1 99 ? 6.157 6.199 -10.448 1.00 86.44 99 LEU A O 1
ATOM 785 N N . ARG A 1 100 ? 5.772 6.661 -12.619 1.00 91.06 100 ARG A N 1
ATOM 786 C CA . ARG A 1 100 ? 7.168 6.895 -13.050 1.00 91.06 100 ARG A CA 1
ATOM 787 C C . ARG A 1 100 ? 7.318 8.235 -13.766 1.00 91.06 100 ARG A C 1
ATOM 789 O O . ARG A 1 100 ? 8.254 8.421 -14.541 1.00 91.06 100 ARG A O 1
ATOM 796 N N . GLU A 1 101 ? 6.385 9.159 -13.529 1.00 88.69 101 GLU A N 1
ATOM 797 C CA . GLU A 1 101 ? 6.390 10.516 -14.093 1.00 88.69 101 GLU A CA 1
ATOM 798 C C . GLU A 1 101 ? 6.571 10.535 -15.627 1.00 88.69 101 GLU A C 1
ATOM 800 O O . GLU A 1 101 ? 7.197 11.428 -16.194 1.00 88.69 101 GLU A O 1
ATOM 805 N N . GLY A 1 102 ? 6.035 9.518 -16.311 1.00 87.56 102 GLY A N 1
ATOM 806 C CA . GLY A 1 102 ? 6.123 9.359 -17.764 1.00 87.56 102 GLY A CA 1
ATOM 807 C C . GLY A 1 102 ? 7.464 8.840 -18.304 1.00 87.56 102 GLY A C 1
ATOM 808 O O . GLY A 1 102 ? 7.665 8.860 -19.518 1.00 87.56 102 GLY A O 1
ATOM 809 N N . LEU A 1 103 ? 8.400 8.372 -17.465 1.00 90.25 103 LEU A N 1
ATOM 810 C CA . LEU A 1 103 ? 9.698 7.870 -17.940 1.00 90.25 103 LEU A CA 1
ATOM 811 C C . LEU A 1 103 ? 9.551 6.577 -18.760 1.00 90.25 103 LEU A C 1
ATOM 813 O O . LEU A 1 103 ? 9.332 5.512 -18.191 1.00 90.25 103 LEU A O 1
ATOM 817 N N . GLY A 1 104 ? 9.742 6.636 -20.079 1.00 90.31 104 GLY A N 1
ATOM 818 C CA . GLY A 1 104 ? 9.796 5.476 -20.986 1.00 90.31 104 GLY A CA 1
ATOM 819 C C . GLY A 1 104 ? 11.134 4.710 -20.997 1.00 90.31 104 GLY A C 1
ATOM 820 O O . GLY A 1 104 ? 12.129 5.200 -20.461 1.00 90.31 104 GLY A O 1
ATOM 821 N N . PRO A 1 105 ? 11.200 3.534 -21.655 1.00 90.81 105 PRO A N 1
ATOM 822 C CA . PRO A 1 105 ? 12.418 2.719 -21.753 1.00 90.81 105 PRO A CA 1
ATOM 823 C C . PRO A 1 105 ? 13.424 3.222 -22.808 1.00 90.81 105 PRO A C 1
ATOM 825 O O . PRO A 1 105 ? 14.518 2.675 -22.929 1.00 90.81 105 PRO A O 1
ATOM 828 N N . GLU A 1 106 ? 13.062 4.247 -23.582 1.00 89.69 106 GLU A N 1
ATOM 829 C CA . GLU A 1 106 ? 13.817 4.697 -24.759 1.00 89.69 106 GLU A CA 1
ATOM 830 C C . GLU A 1 106 ? 15.038 5.558 -24.416 1.00 89.69 106 GLU A C 1
ATOM 832 O O . GLU A 1 106 ? 16.055 5.522 -25.110 1.00 89.69 106 GLU A O 1
ATOM 837 N N . VAL A 1 107 ? 14.956 6.353 -23.343 1.00 88.69 107 VAL A N 1
ATOM 838 C CA . VAL A 1 107 ? 15.983 7.343 -22.999 1.00 88.69 107 VAL A CA 1
ATOM 839 C C . VAL A 1 107 ? 16.457 7.130 -21.571 1.00 88.69 107 VAL A C 1
ATOM 841 O O . VAL A 1 107 ? 15.746 7.416 -20.610 1.00 88.69 107 VAL A O 1
ATOM 844 N N . LYS A 1 108 ? 17.703 6.670 -21.441 1.00 93.44 108 LYS A N 1
ATOM 845 C CA . LYS A 1 108 ? 18.390 6.541 -20.156 1.00 93.44 108 LYS A CA 1
ATOM 846 C C . LYS A 1 108 ? 18.678 7.933 -19.566 1.00 93.44 108 LYS A C 1
ATOM 848 O O . LYS A 1 108 ? 19.344 8.729 -20.237 1.00 93.44 108 LYS A O 1
ATOM 853 N N . PRO A 1 109 ? 18.270 8.235 -18.320 1.00 91.81 109 PRO A N 1
ATOM 854 C CA . PRO A 1 109 ? 18.650 9.488 -17.679 1.00 91.81 109 PRO A CA 1
ATOM 855 C C . PRO A 1 109 ? 20.167 9.550 -17.409 1.00 91.81 109 PRO A C 1
ATOM 857 O O . PRO A 1 109 ? 20.776 8.539 -17.057 1.00 91.81 109 PRO A O 1
ATOM 860 N N . PRO A 1 110 ? 20.804 10.729 -17.531 1.00 90.50 110 PRO A N 1
ATOM 861 C CA . PRO A 1 110 ? 22.266 10.856 -17.507 1.00 90.50 110 PRO A CA 1
ATOM 862 C C . PRO A 1 110 ? 22.916 10.537 -16.150 1.00 90.50 110 PRO A C 1
ATOM 864 O O . PRO A 1 110 ? 24.119 10.307 -16.095 1.00 90.50 110 PRO A O 1
ATOM 867 N N . PHE A 1 111 ? 22.142 10.547 -15.064 1.00 90.38 111 PHE A N 1
ATOM 868 C CA . PHE A 1 111 ? 22.601 10.304 -13.691 1.00 90.38 111 PHE A CA 1
ATOM 869 C C . PHE A 1 111 ? 22.395 8.858 -13.215 1.00 90.38 111 PHE A C 1
ATOM 871 O O . PHE A 1 111 ? 22.740 8.545 -12.082 1.00 90.38 111 PHE A O 1
ATOM 878 N N . VAL A 1 112 ? 21.821 8.000 -14.057 1.00 92.00 112 VAL A N 1
ATOM 879 C CA . VAL A 1 112 ? 21.565 6.584 -13.765 1.00 92.00 112 VAL A CA 1
ATOM 880 C C . VAL A 1 112 ? 22.732 5.771 -14.324 1.00 92.00 112 VAL A C 1
ATOM 882 O O . VAL A 1 112 ? 23.166 6.021 -15.452 1.00 92.00 112 VAL A O 1
ATOM 885 N N . ASP A 1 113 ? 23.264 4.800 -13.585 1.00 95.06 113 ASP A N 1
ATOM 886 C CA . ASP A 1 113 ? 24.282 3.892 -14.134 1.00 95.06 113 ASP A CA 1
ATOM 887 C C . ASP A 1 113 ? 23.666 2.781 -15.019 1.00 95.06 113 ASP A C 1
ATOM 889 O O . ASP A 1 113 ? 22.462 2.756 -15.280 1.00 95.06 113 ASP A O 1
ATOM 893 N N . ASP A 1 114 ? 24.490 1.931 -15.639 1.00 95.00 114 ASP A N 1
ATOM 894 C CA . ASP A 1 114 ? 23.992 0.896 -16.564 1.00 95.00 114 ASP A CA 1
ATOM 895 C C . ASP A 1 114 ? 23.231 -0.238 -15.858 1.00 95.00 114 ASP A C 1
ATOM 897 O O . ASP A 1 114 ? 22.278 -0.787 -16.428 1.00 95.00 114 ASP A O 1
ATOM 901 N N . ASP A 1 115 ? 23.606 -0.561 -14.621 1.00 95.12 115 ASP A N 1
ATOM 902 C CA . ASP A 1 115 ? 22.973 -1.617 -13.832 1.00 95.12 115 ASP A CA 1
ATOM 903 C C . ASP A 1 115 ? 21.607 -1.138 -13.328 1.00 95.12 115 ASP A C 1
ATOM 905 O O . ASP A 1 115 ? 20.586 -1.802 -13.521 1.00 95.12 115 ASP A O 1
ATOM 909 N N . GLU A 1 116 ? 21.553 0.081 -12.794 1.00 95.00 116 GLU A N 1
ATOM 910 C CA . GLU A 1 116 ? 20.320 0.748 -12.391 1.00 95.00 116 GLU A CA 1
ATOM 911 C C . GLU A 1 116 ? 19.361 0.940 -13.565 1.00 95.00 116 GLU A C 1
ATOM 913 O O . GLU A 1 116 ? 18.156 0.722 -13.432 1.00 95.00 116 GLU A O 1
ATOM 918 N N . TRP A 1 117 ? 19.883 1.299 -14.740 1.00 95.50 117 TRP A N 1
ATOM 919 C CA . TRP A 1 117 ? 19.062 1.415 -15.940 1.00 95.50 117 TRP A CA 1
ATOM 920 C C . TRP A 1 117 ? 18.506 0.067 -16.400 1.00 95.50 117 TRP A C 1
ATOM 922 O O . TRP A 1 117 ? 17.394 -0.009 -16.924 1.00 95.50 117 TRP A O 1
ATOM 932 N N . THR A 1 118 ? 19.254 -1.014 -16.194 1.00 96.19 118 THR A N 1
ATOM 933 C CA . THR A 1 118 ? 18.778 -2.370 -16.476 1.00 96.19 118 THR A CA 1
ATOM 934 C C . THR A 1 118 ? 17.616 -2.75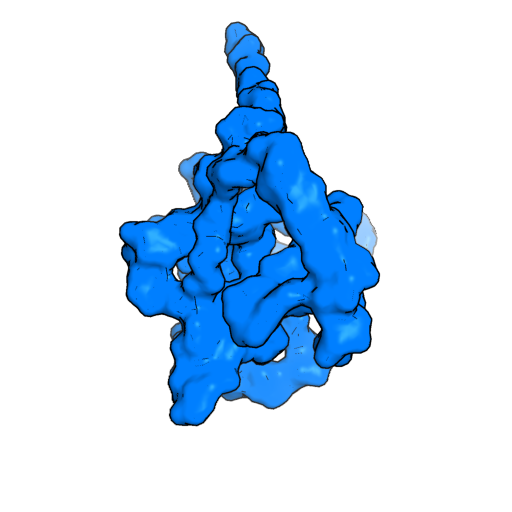0 -15.560 1.00 96.19 118 THR A C 1
ATOM 936 O O . THR A 1 118 ? 16.604 -3.258 -16.050 1.00 96.19 118 THR A O 1
ATOM 939 N N . ASP A 1 119 ? 17.703 -2.430 -14.269 1.00 96.38 119 ASP A N 1
ATOM 940 C CA . ASP A 1 119 ? 16.601 -2.628 -13.324 1.00 96.38 119 ASP A CA 1
ATOM 941 C C . ASP A 1 119 ? 15.380 -1.750 -13.661 1.00 96.38 119 ASP A C 1
ATOM 943 O O . ASP A 1 119 ? 14.249 -2.240 -13.637 1.00 96.38 119 ASP A O 1
ATOM 947 N N . ILE A 1 120 ? 15.575 -0.479 -14.040 1.00 95.62 120 ILE A N 1
ATOM 948 C CA . ILE A 1 120 ? 14.468 0.401 -14.460 1.00 95.62 120 ILE A CA 1
ATOM 949 C C . ILE A 1 120 ? 13.769 -0.159 -15.704 1.00 95.62 120 ILE A C 1
ATOM 951 O O . ILE A 1 120 ? 12.543 -0.234 -15.724 1.00 95.62 120 ILE A O 1
ATOM 955 N N . LYS A 1 121 ? 14.515 -0.619 -16.717 1.00 96.19 121 LYS A N 1
ATOM 956 C CA . LYS A 1 121 ? 13.924 -1.251 -17.911 1.00 96.19 121 LYS A CA 1
ATOM 957 C C . LYS A 1 121 ? 13.147 -2.520 -17.572 1.00 96.19 121 LYS A C 1
ATOM 959 O O . LYS A 1 121 ? 12.085 -2.743 -18.142 1.00 96.19 121 LYS A O 1
ATOM 964 N N . TYR A 1 122 ? 13.651 -3.337 -16.645 1.00 96.44 122 TYR A N 1
ATOM 965 C CA . TYR A 1 122 ? 12.911 -4.494 -16.141 1.00 96.44 122 TYR A CA 1
ATOM 966 C C . TYR A 1 122 ? 11.588 -4.072 -15.489 1.00 96.44 122 TYR A C 1
ATOM 968 O O . TYR A 1 122 ? 10.547 -4.652 -15.789 1.00 96.44 122 TYR A O 1
ATOM 976 N N . MET A 1 123 ? 11.618 -3.043 -14.639 1.00 96.62 123 MET A N 1
ATOM 977 C CA . MET A 1 123 ? 10.426 -2.510 -13.979 1.00 96.62 123 MET A CA 1
ATOM 978 C C . MET A 1 123 ? 9.400 -1.982 -14.993 1.00 96.62 123 MET A C 1
ATOM 980 O O . MET A 1 123 ? 8.232 -2.350 -14.902 1.00 96.62 123 MET A O 1
ATOM 984 N N . ILE A 1 124 ? 9.836 -1.220 -16.001 1.00 95.19 124 ILE A N 1
ATOM 985 C CA . ILE A 1 124 ? 8.967 -0.720 -17.079 1.00 95.19 124 ILE A CA 1
ATOM 986 C C . ILE A 1 124 ? 8.343 -1.882 -17.862 1.00 95.19 124 ILE A C 1
ATOM 988 O O . ILE A 1 124 ? 7.127 -1.928 -18.020 1.00 95.19 124 ILE A O 1
ATOM 992 N N . ALA A 1 125 ? 9.146 -2.866 -18.276 1.00 95.38 125 ALA A N 1
ATOM 993 C CA . ALA A 1 125 ? 8.649 -4.026 -19.017 1.00 95.38 125 ALA A CA 1
ATOM 994 C C . ALA A 1 125 ? 7.626 -4.849 -18.213 1.00 95.38 125 ALA A C 1
ATOM 996 O O . ALA A 1 125 ? 6.670 -5.375 -18.777 1.00 95.38 125 ALA A O 1
ATOM 997 N N . MET A 1 126 ? 7.806 -4.951 -16.892 1.00 95.38 126 MET A N 1
ATOM 998 C CA . MET A 1 126 ? 6.826 -5.585 -16.008 1.00 95.38 126 MET A CA 1
ATOM 999 C C . MET A 1 126 ? 5.529 -4.784 -15.887 1.00 95.38 126 MET A C 1
ATOM 1001 O O . MET A 1 126 ? 4.465 -5.376 -15.753 1.00 95.38 126 MET A O 1
ATOM 1005 N N . GLN A 1 127 ? 5.593 -3.455 -15.922 1.00 93.56 127 GLN A N 1
ATOM 1006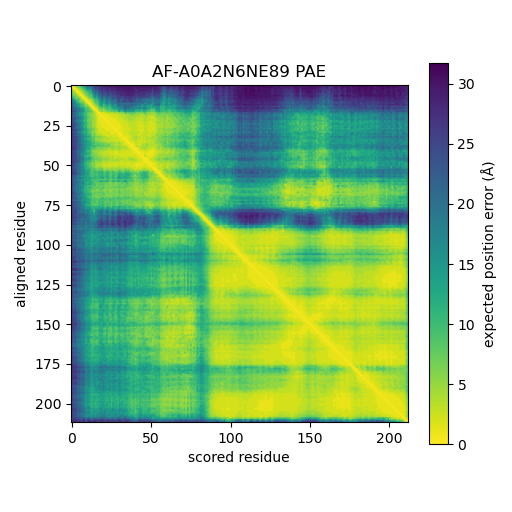 C CA . GLN A 1 127 ? 4.406 -2.605 -15.857 1.00 93.56 127 GLN A CA 1
ATOM 1007 C C . GLN A 1 127 ? 3.605 -2.617 -17.163 1.00 93.56 127 GLN A C 1
ATOM 1009 O O . GLN A 1 127 ? 2.379 -2.629 -17.115 1.00 93.56 127 GLN A O 1
ATOM 1014 N N . GLU A 1 128 ? 4.278 -2.695 -18.311 1.00 91.19 128 GLU A N 1
ATOM 1015 C CA . GLU A 1 128 ? 3.663 -2.697 -19.649 1.00 91.19 128 GLU A CA 1
ATOM 1016 C C . GLU A 1 128 ? 3.029 -4.044 -20.050 1.00 91.19 128 GLU A C 1
ATOM 1018 O O . GLU A 1 128 ? 2.465 -4.171 -21.138 1.00 91.19 128 GLU A O 1
ATOM 1023 N N . GLN A 1 129 ? 3.087 -5.064 -19.187 1.00 90.25 129 GLN A N 1
ATOM 1024 C CA . GLN A 1 129 ? 2.404 -6.335 -19.430 1.00 90.25 129 GLN A CA 1
ATOM 1025 C C . GLN A 1 129 ? 0.872 -6.201 -19.361 1.00 90.25 129 GLN A C 1
ATOM 1027 O O . GLN A 1 129 ? 0.320 -5.250 -18.807 1.00 90.25 129 GLN A O 1
ATOM 1032 N N . GLU A 1 130 ? 0.155 -7.202 -19.874 1.00 87.75 130 GLU A N 1
ATOM 1033 C CA . GLU A 1 130 ? -1.297 -7.260 -19.713 1.00 87.75 130 GLU A CA 1
ATOM 1034 C C . GLU A 1 130 ? -1.682 -7.557 -18.257 1.00 87.75 130 GLU A C 1
ATOM 1036 O O . GLU A 1 130 ? -1.286 -8.568 -17.673 1.00 87.75 130 GLU A O 1
ATOM 1041 N N . TRP A 1 131 ? -2.517 -6.694 -17.683 1.00 86.56 131 TRP A N 1
ATOM 1042 C CA . TRP A 1 131 ? -3.006 -6.825 -16.314 1.00 86.56 131 TRP A CA 1
ATOM 1043 C C . TRP A 1 131 ? -4.496 -7.182 -16.281 1.00 86.56 131 TRP A C 1
ATOM 1045 O O . TRP A 1 131 ? -5.321 -6.608 -16.993 1.00 86.56 131 TRP A O 1
ATOM 1055 N N . ALA A 1 132 ? -4.858 -8.124 -15.406 1.00 86.25 132 ALA A N 1
ATOM 1056 C CA . ALA A 1 132 ? -6.255 -8.455 -15.116 1.00 86.25 132 ALA A CA 1
ATOM 1057 C C . ALA A 1 132 ? -6.979 -7.281 -14.443 1.00 86.25 132 ALA A C 1
ATOM 1059 O O . ALA A 1 132 ? -6.324 -6.458 -13.831 1.00 86.25 132 ALA A O 1
ATOM 1060 N N . MET A 1 133 ? -8.318 -7.252 -14.474 1.00 79.75 133 MET A N 1
ATOM 1061 C CA . MET A 1 133 ? -9.127 -6.156 -13.910 1.00 79.75 133 MET A CA 1
ATOM 1062 C C . MET A 1 133 ? -8.730 -5.740 -12.475 1.00 79.75 133 MET A C 1
ATOM 1064 O O . MET A 1 133 ? -8.483 -6.627 -11.642 1.00 79.75 133 MET A O 1
ATOM 1068 N N . PRO A 1 134 ? -8.778 -4.425 -12.158 1.00 84.88 134 PRO A N 1
ATOM 1069 C CA . PRO A 1 134 ? -8.423 -3.911 -10.841 1.00 84.88 134 PRO A CA 1
ATOM 1070 C C . PRO A 1 134 ? -9.268 -4.504 -9.728 1.00 84.88 134 PRO A C 1
ATOM 1072 O O . PRO A 1 134 ? -10.446 -4.826 -9.900 1.00 84.88 134 PRO A O 1
ATOM 1075 N N . VAL A 1 135 ? -8.660 -4.591 -8.552 1.00 85.56 135 VAL A N 1
ATOM 1076 C CA . VAL A 1 135 ? -9.335 -4.971 -7.315 1.00 85.56 135 VAL A CA 1
ATOM 1077 C C . VAL A 1 135 ? -9.288 -3.808 -6.341 1.00 85.56 135 VAL A C 1
ATOM 1079 O O . VAL A 1 135 ? -8.410 -2.953 -6.417 1.00 85.56 135 VAL A O 1
ATOM 1082 N N . PHE A 1 136 ? -10.259 -3.765 -5.436 1.00 86.19 136 PHE A N 1
ATOM 1083 C CA . PHE A 1 136 ? -10.258 -2.771 -4.379 1.00 86.19 136 PHE A CA 1
ATOM 1084 C C . PHE A 1 136 ? -9.232 -3.167 -3.312 1.00 86.19 136 PHE A C 1
ATOM 1086 O O . PHE A 1 136 ? -9.362 -4.240 -2.721 1.00 86.19 136 PHE A O 1
ATOM 1093 N N . THR A 1 137 ? -8.225 -2.327 -3.085 1.00 87.75 137 THR A N 1
ATOM 1094 C CA . THR A 1 137 ? -7.144 -2.571 -2.121 1.00 87.75 137 THR A CA 1
ATOM 1095 C C . THR A 1 137 ? -7.175 -1.527 -1.005 1.00 87.75 137 THR A C 1
ATOM 1097 O O . THR A 1 137 ? -7.701 -0.427 -1.184 1.00 87.75 137 THR A O 1
ATOM 1100 N N . HIS A 1 138 ? -6.619 -1.873 0.155 1.00 90.94 138 HIS A N 1
ATOM 1101 C CA . HIS A 1 138 ? -6.477 -0.977 1.300 1.00 90.94 138 HIS A CA 1
ATOM 1102 C C . HIS A 1 138 ? -5.344 0.032 1.083 1.00 90.94 138 HIS A C 1
ATOM 1104 O O . HIS A 1 138 ? -5.503 1.208 1.394 1.00 90.94 138 HIS A O 1
ATOM 1110 N N . GLY A 1 139 ? -4.211 -0.413 0.532 1.00 88.00 139 GLY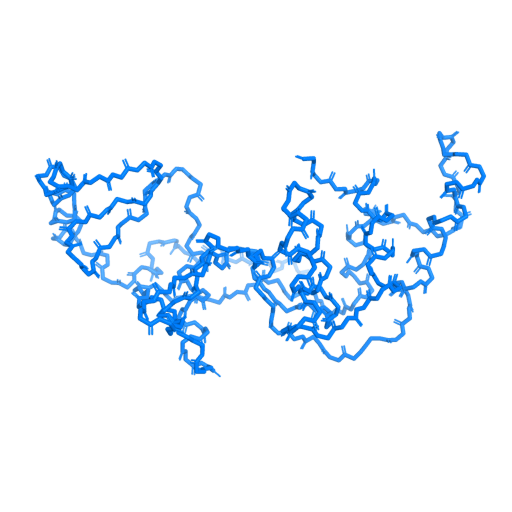 A N 1
ATOM 1111 C CA . GLY A 1 139 ? -3.073 0.455 0.197 1.00 88.00 139 GLY A CA 1
ATOM 1112 C C . GLY A 1 139 ? -2.125 0.775 1.362 1.00 88.00 139 GLY A C 1
ATOM 1113 O O . GLY A 1 139 ? -0.944 0.974 1.110 1.00 88.00 139 GLY A O 1
ATOM 1114 N N . ASP A 1 140 ? -2.593 0.732 2.614 1.00 89.38 140 ASP A N 1
ATOM 1115 C CA . ASP A 1 140 ? -1.750 0.830 3.828 1.00 89.38 140 ASP A CA 1
ATOM 1116 C C . ASP A 1 140 ? -2.141 -0.193 4.919 1.00 89.38 140 ASP A C 1
ATOM 1118 O O . ASP A 1 140 ? -2.509 0.141 6.047 1.00 89.38 140 ASP A O 1
ATOM 1122 N N . LEU A 1 141 ? -2.195 -1.483 4.580 1.00 91.12 141 LEU A N 1
ATOM 1123 C CA . LEU A 1 141 ? -2.597 -2.502 5.553 1.00 91.12 141 LEU A CA 1
ATOM 1124 C C . LEU A 1 141 ? -1.429 -2.874 6.478 1.00 91.12 141 LEU A C 1
ATOM 1126 O O . LEU A 1 141 ? -0.581 -3.719 6.179 1.00 91.12 141 LEU A O 1
ATOM 1130 N N . ASN A 1 142 ? -1.396 -2.251 7.650 1.00 89.56 142 ASN A N 1
ATOM 1131 C CA . ASN A 1 142 ? -0.406 -2.517 8.688 1.00 89.56 142 ASN A CA 1
ATOM 1132 C C . ASN A 1 142 ? -1.082 -2.861 10.034 1.00 89.56 142 ASN A C 1
ATOM 1134 O O . ASN A 1 142 ? -2.283 -2.636 10.194 1.00 89.56 142 ASN A O 1
ATOM 1138 N N . PRO A 1 143 ? -0.355 -3.413 11.027 1.00 88.69 143 PRO A N 1
ATOM 1139 C CA . PRO A 1 143 ? -0.960 -3.863 12.283 1.00 88.69 143 PRO A CA 1
ATOM 1140 C C . PRO A 1 143 ? -1.708 -2.780 13.064 1.00 88.69 143 PRO A C 1
ATOM 1142 O O . PRO A 1 143 ? -2.623 -3.107 13.811 1.00 88.69 143 PRO A O 1
ATOM 1145 N N . PHE A 1 144 ? -1.325 -1.506 12.923 1.00 88.31 144 PHE A N 1
ATOM 1146 C CA . PHE A 1 144 ? -1.995 -0.400 13.614 1.00 88.31 144 PHE A CA 1
ATOM 1147 C C . PHE A 1 144 ? -3.354 -0.070 12.995 1.00 88.31 144 PHE A C 1
ATOM 1149 O O . PHE A 1 144 ? -4.228 0.450 13.686 1.00 88.31 144 PHE A O 1
ATOM 1156 N N . ASN A 1 145 ? -3.553 -0.471 11.740 1.00 90.69 145 ASN A N 1
ATOM 1157 C CA . ASN A 1 145 ? -4.792 -0.295 10.996 1.00 90.69 145 ASN A CA 1
ATOM 1158 C C . ASN A 1 145 ? -5.762 -1.476 11.181 1.00 90.69 145 ASN A C 1
ATOM 1160 O O . ASN A 1 145 ? -6.834 -1.497 10.580 1.00 90.69 145 ASN A O 1
ATOM 1164 N N . ILE A 1 146 ? -5.427 -2.451 12.041 1.00 91.00 146 ILE A N 1
ATOM 1165 C CA . ILE A 1 146 ? -6.252 -3.630 12.334 1.00 91.00 146 ILE A CA 1
ATOM 1166 C C . ILE A 1 146 ? -6.585 -3.665 13.828 1.00 91.00 146 ILE A C 1
ATOM 1168 O O . ILE A 1 146 ? -5.732 -3.893 14.685 1.00 91.00 146 ILE A O 1
ATOM 1172 N N . MET A 1 147 ? -7.863 -3.494 14.155 1.00 89.19 147 MET A N 1
ATOM 1173 C CA . MET A 1 147 ? -8.365 -3.596 15.521 1.00 89.19 147 MET A CA 1
ATOM 1174 C C . MET A 1 147 ? -8.778 -5.035 15.826 1.00 89.19 147 MET A C 1
ATOM 1176 O O . MET A 1 147 ? -9.611 -5.611 15.125 1.00 89.19 147 MET A O 1
ATOM 1180 N N . VAL A 1 148 ?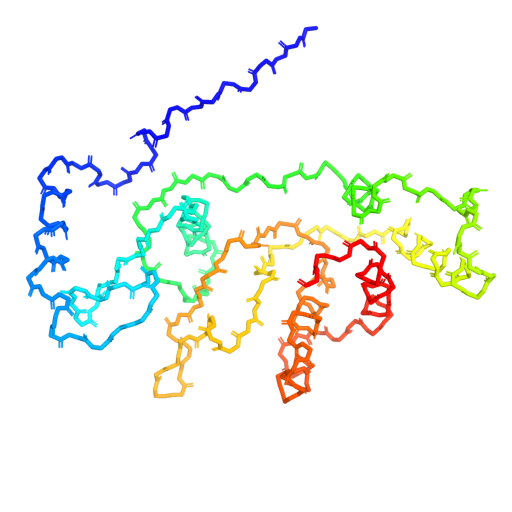 -8.239 -5.594 16.909 1.00 90.62 148 VAL A N 1
ATOM 1181 C CA . VAL A 1 148 ? -8.511 -6.971 17.343 1.00 90.62 148 VAL A CA 1
ATOM 1182 C C . VAL A 1 148 ? -9.107 -6.974 18.749 1.00 90.62 148 VAL A C 1
ATOM 1184 O O . VAL A 1 148 ? -8.619 -6.272 19.637 1.00 90.62 148 VAL A O 1
ATOM 1187 N N . ARG A 1 149 ? -10.145 -7.784 18.970 1.00 88.06 149 ARG A N 1
ATOM 1188 C CA . ARG A 1 149 ? -10.729 -8.061 20.291 1.00 88.06 149 ARG A CA 1
ATOM 1189 C C . ARG A 1 149 ? -11.012 -9.550 20.413 1.00 88.06 149 ARG A C 1
ATOM 1191 O O . ARG A 1 149 ? -11.593 -10.141 19.512 1.00 88.06 149 ARG A O 1
ATOM 1198 N N . ASP A 1 150 ? -10.569 -10.160 21.510 1.00 91.81 150 ASP A N 1
ATOM 1199 C CA . ASP A 1 150 ? -10.806 -11.582 21.806 1.00 91.81 150 ASP A CA 1
ATOM 1200 C C . ASP A 1 150 ? -10.431 -12.530 20.645 1.00 91.81 150 ASP A C 1
ATOM 1202 O O . ASP A 1 150 ? -11.108 -13.518 20.375 1.00 91.81 150 ASP A O 1
ATOM 1206 N N . GLY A 1 151 ? -9.349 -12.204 19.927 1.00 88.19 151 GLY A N 1
ATOM 1207 C CA . GLY A 1 151 ? -8.863 -12.976 18.777 1.00 88.19 151 GLY A CA 1
ATOM 1208 C C . GLY A 1 151 ? -9.610 -12.737 17.459 1.00 88.19 151 GLY A C 1
ATOM 1209 O O . GLY A 1 151 ? -9.220 -13.316 16.448 1.00 88.19 151 GLY A O 1
ATOM 1210 N N . ASN A 1 152 ? -10.628 -11.874 17.435 1.00 87.94 152 ASN A N 1
ATOM 1211 C CA . ASN A 1 152 ? -11.380 -11.515 16.234 1.00 87.94 152 ASN A CA 1
ATOM 1212 C C . ASN A 1 152 ? -10.974 -10.136 15.712 1.00 87.94 152 ASN A C 1
ATOM 1214 O O . ASN A 1 152 ? -10.714 -9.216 16.490 1.00 87.94 152 ASN A O 1
ATOM 1218 N N . ILE A 1 153 ? -10.945 -9.986 14.387 1.00 91.00 153 ILE A N 1
ATOM 1219 C CA . ILE A 1 153 ? -10.782 -8.680 13.742 1.00 91.00 153 ILE A CA 1
ATOM 1220 C C . ILE A 1 153 ? -12.110 -7.930 13.876 1.00 91.00 153 ILE A C 1
ATOM 1222 O O . ILE A 1 153 ? -13.115 -8.327 13.293 1.00 91.00 153 ILE A O 1
ATOM 1226 N N . GLU A 1 154 ? -12.100 -6.844 14.641 1.00 89.06 154 GLU A N 1
ATOM 1227 C CA . GLU A 1 154 ? -13.275 -6.009 14.914 1.00 89.06 154 GLU A CA 1
ATOM 1228 C C . GLU A 1 154 ? -13.390 -4.823 13.958 1.00 89.06 154 GLU A C 1
ATOM 1230 O O . GLU A 1 154 ? -14.486 -4.303 13.755 1.00 89.06 154 GLU A O 1
ATOM 1235 N N . ALA A 1 155 ? -12.270 -4.360 13.397 1.00 87.00 155 ALA A N 1
ATOM 1236 C CA . ALA A 1 155 ? -12.257 -3.289 12.408 1.00 87.00 155 ALA A CA 1
ATOM 1237 C C . ALA A 1 155 ? -10.934 -3.236 11.634 1.00 87.00 155 ALA A C 1
ATOM 1239 O O . ALA A 1 155 ? -9.871 -3.479 12.202 1.00 87.00 155 ALA A O 1
ATOM 1240 N N . ILE A 1 156 ? -11.012 -2.833 10.367 1.00 89.56 156 ILE A N 1
ATOM 1241 C CA . ILE A 1 156 ? -9.894 -2.302 9.582 1.00 89.56 156 ILE A CA 1
ATOM 1242 C C . ILE A 1 156 ? -10.150 -0.807 9.361 1.00 89.56 156 ILE A C 1
ATOM 1244 O O . ILE A 1 156 ? -11.264 -0.419 8.988 1.00 89.56 156 ILE A O 1
ATOM 1248 N N . ILE A 1 157 ? -9.149 0.026 9.626 1.00 86.38 157 ILE A N 1
ATOM 1249 C CA . ILE A 1 157 ? -9.236 1.495 9.622 1.00 86.38 157 ILE A CA 1
ATOM 1250 C C . ILE A 1 157 ? -8.155 2.111 8.731 1.00 86.38 157 ILE A C 1
ATOM 1252 O O . ILE A 1 157 ? -7.275 1.398 8.279 1.00 86.38 157 ILE A O 1
ATOM 1256 N N . ASP A 1 158 ? -8.207 3.430 8.532 1.00 84.19 158 ASP A N 1
ATOM 1257 C CA . ASP A 1 158 ? -7.209 4.189 7.764 1.00 84.19 158 ASP A CA 1
ATOM 1258 C C . ASP A 1 158 ? -7.172 3.845 6.266 1.00 84.19 158 ASP A C 1
ATOM 1260 O O . ASP A 1 158 ? -6.151 3.561 5.647 1.00 84.19 158 ASP A O 1
ATOM 1264 N N . TRP A 1 159 ? -8.354 3.910 5.654 1.00 85.31 159 TRP A N 1
ATOM 1265 C CA . TRP A 1 159 ? -8.574 3.621 4.236 1.00 85.31 159 TRP A CA 1
ATOM 1266 C C . TRP A 1 159 ? -8.210 4.789 3.300 1.00 85.31 159 TRP A C 1
ATOM 1268 O O . TRP A 1 159 ? -8.744 4.887 2.192 1.00 85.31 159 TRP A O 1
ATOM 1278 N N . GLU A 1 160 ? -7.365 5.722 3.725 1.00 78.50 160 GLU A N 1
ATOM 1279 C CA . GLU A 1 160 ? -7.061 6.931 2.948 1.00 78.50 160 GLU A CA 1
ATOM 1280 C C . GLU A 1 160 ? -6.283 6.642 1.654 1.00 78.50 160 GLU A C 1
ATOM 1282 O O . GLU A 1 160 ? -6.515 7.305 0.646 1.00 78.50 160 GLU A O 1
ATOM 1287 N N . PHE A 1 161 ? -5.461 5.586 1.648 1.00 80.94 161 PHE A N 1
ATOM 1288 C CA . PHE A 1 161 ? -4.687 5.126 0.484 1.00 80.94 161 PHE A CA 1
ATOM 1289 C C . PHE A 1 161 ? -5.402 4.064 -0.362 1.00 80.94 161 PHE A C 1
ATOM 1291 O O . PHE A 1 161 ? -4.829 3.499 -1.298 1.00 80.94 161 PHE A O 1
ATOM 1298 N N . SER A 1 162 ? -6.661 3.775 -0.040 1.00 83.50 162 SER A N 1
ATOM 1299 C CA . SER A 1 162 ? -7.432 2.746 -0.727 1.00 83.50 162 SER A CA 1
ATOM 1300 C C . SER A 1 162 ? -7.845 3.154 -2.137 1.00 83.50 162 SER A C 1
ATOM 1302 O O . SER A 1 162 ? -7.999 4.332 -2.466 1.00 83.50 162 SER A O 1
ATOM 1304 N N . GLY A 1 163 ? -8.073 2.159 -2.987 1.00 81.75 163 GLY A N 1
ATOM 1305 C CA . GLY A 1 163 ? -8.443 2.410 -4.371 1.00 81.75 163 GLY A CA 1
ATOM 1306 C C . GLY A 1 163 ? -8.547 1.143 -5.200 1.00 81.75 163 GLY A C 1
ATOM 1307 O O . GLY A 1 163 ? -8.403 0.030 -4.695 1.00 81.75 163 GLY A O 1
ATOM 1308 N N . TRP A 1 164 ? -8.835 1.323 -6.487 1.00 83.00 164 TRP A N 1
ATOM 1309 C CA . TRP A 1 164 ? -8.860 0.242 -7.465 1.00 83.00 164 TRP A CA 1
ATOM 1310 C C . TRP A 1 164 ? -7.484 0.118 -8.111 1.00 83.00 164 TRP A C 1
ATOM 1312 O O . TRP A 1 164 ? -7.136 0.914 -8.979 1.00 83.00 164 TRP A O 1
ATOM 1322 N N . TYR A 1 165 ? -6.720 -0.884 -7.692 1.00 86.94 165 TYR A N 1
ATOM 1323 C CA . TYR A 1 165 ? -5.323 -1.063 -8.083 1.00 86.94 165 TYR A CA 1
ATOM 1324 C C . TYR A 1 165 ? -5.075 -2.466 -8.664 1.00 86.94 165 TYR A C 1
ATOM 1326 O O . TYR A 1 165 ? -5.949 -3.343 -8.580 1.00 86.94 165 TYR A O 1
ATOM 1334 N N . PRO A 1 166 ? -3.909 -2.710 -9.294 1.00 90.12 166 PRO A N 1
ATOM 1335 C CA . PRO A 1 166 ? -3.494 -4.062 -9.654 1.00 90.12 166 PRO A CA 1
ATOM 1336 C C . PRO A 1 166 ? -3.533 -5.023 -8.456 1.00 90.12 166 PRO A C 1
ATOM 1338 O O . PRO A 1 166 ? -3.308 -4.627 -7.315 1.00 90.12 166 PRO A O 1
ATOM 1341 N N . ARG A 1 167 ? -3.750 -6.320 -8.707 1.00 90.44 167 ARG A N 1
ATOM 1342 C CA . ARG A 1 167 ? -3.839 -7.341 -7.639 1.00 90.44 167 ARG A CA 1
ATOM 1343 C C . ARG A 1 167 ? -2.588 -7.445 -6.768 1.00 90.44 167 ARG A C 1
ATOM 1345 O O . ARG A 1 167 ? -2.715 -7.747 -5.586 1.00 90.44 167 ARG A O 1
ATOM 1352 N N . TYR A 1 168 ? -1.413 -7.173 -7.334 1.00 92.94 168 TYR A N 1
ATOM 1353 C CA . TYR A 1 168 ? -0.157 -7.198 -6.587 1.00 92.94 168 TYR A CA 1
ATOM 1354 C C . TYR A 1 168 ? -0.050 -6.065 -5.557 1.00 92.94 168 TYR A C 1
ATOM 1356 O O . TYR A 1 168 ? 0.727 -6.184 -4.612 1.00 92.94 168 TYR A O 1
ATOM 1364 N N . TRP A 1 169 ? -0.817 -4.980 -5.730 1.00 93.12 169 TRP A N 1
ATOM 1365 C CA . TRP A 1 169 ? -0.617 -3.716 -5.021 1.00 93.12 169 TRP A CA 1
ATOM 1366 C C . TRP A 1 169 ? -0.712 -3.870 -3.504 1.00 93.12 169 TRP A C 1
ATOM 1368 O O . TRP A 1 169 ? 0.118 -3.341 -2.774 1.00 93.12 169 TRP A O 1
ATOM 1378 N N . GLU A 1 170 ? -1.672 -4.658 -3.015 1.00 93.44 170 GLU A N 1
ATOM 1379 C CA . GLU A 1 170 ? -1.826 -4.891 -1.576 1.00 93.44 170 GLU A CA 1
ATOM 1380 C C . GLU A 1 170 ? -0.603 -5.613 -0.988 1.00 93.44 170 GLU A C 1
ATOM 1382 O O . GLU A 1 170 ? -0.074 -5.199 0.041 1.00 93.44 170 GLU A O 1
ATOM 1387 N N . TYR A 1 171 ? -0.099 -6.649 -1.672 1.00 94.81 171 TYR A N 1
ATOM 1388 C CA . TYR A 1 171 ? 1.086 -7.389 -1.233 1.00 94.81 171 TYR A CA 1
ATOM 1389 C C . TYR A 1 171 ? 2.317 -6.482 -1.168 1.00 94.81 171 TYR A C 1
ATOM 1391 O O . TYR A 1 171 ? 3.030 -6.460 -0.161 1.00 94.81 171 TYR A O 1
ATOM 1399 N N . THR A 1 172 ? 2.555 -5.703 -2.225 1.00 94.06 172 THR A N 1
ATOM 1400 C CA . THR A 1 172 ? 3.725 -4.827 -2.313 1.00 94.06 172 THR A CA 1
ATOM 1401 C C . THR A 1 172 ? 3.651 -3.670 -1.327 1.00 94.06 172 THR A C 1
ATOM 1403 O O . THR A 1 172 ? 4.660 -3.360 -0.695 1.00 94.06 172 THR A O 1
ATOM 1406 N N . SER A 1 173 ? 2.473 -3.079 -1.116 1.00 92.25 173 SER A N 1
ATOM 1407 C CA . SER A 1 173 ? 2.279 -2.009 -0.133 1.00 92.25 173 SER A CA 1
ATOM 1408 C C . SER A 1 173 ? 2.452 -2.503 1.301 1.00 92.25 173 SER A C 1
ATOM 1410 O O . SER A 1 173 ? 3.149 -1.860 2.085 1.00 92.25 173 SER A O 1
ATOM 1412 N N . VAL A 1 174 ? 1.922 -3.685 1.643 1.00 92.19 174 VAL A N 1
ATOM 1413 C CA . VAL A 1 174 ? 2.157 -4.319 2.954 1.00 92.19 174 VAL A CA 1
ATOM 1414 C C . VAL A 1 174 ? 3.652 -4.496 3.213 1.00 92.19 174 VAL A C 1
ATOM 1416 O O . VAL A 1 174 ? 4.130 -4.190 4.310 1.00 92.19 174 VAL A O 1
ATOM 1419 N N . TRP A 1 175 ? 4.395 -4.966 2.210 1.00 91.94 175 TRP A N 1
ATOM 1420 C CA . TRP A 1 175 ? 5.825 -5.229 2.333 1.00 91.94 175 TRP A CA 1
ATOM 1421 C C . TRP A 1 175 ? 6.651 -3.941 2.434 1.00 91.94 175 TRP A C 1
ATOM 1423 O O . TRP A 1 175 ? 7.475 -3.790 3.342 1.00 91.94 175 TRP A O 1
ATOM 1433 N N . LEU A 1 176 ? 6.423 -3.000 1.518 1.00 89.38 176 LEU A N 1
ATOM 1434 C CA . LEU A 1 176 ? 7.236 -1.796 1.357 1.00 89.38 176 LEU A CA 1
ATOM 1435 C C . LEU A 1 176 ? 6.839 -0.661 2.307 1.00 89.38 176 LEU A C 1
ATOM 1437 O O . LEU A 1 176 ? 7.711 0.105 2.706 1.00 89.38 176 LEU A O 1
ATOM 1441 N N . GLY A 1 177 ? 5.581 -0.587 2.749 1.00 84.06 177 GLY A N 1
ATOM 1442 C CA . GLY A 1 177 ? 5.123 0.367 3.770 1.00 84.06 177 GLY A CA 1
ATOM 1443 C C . GLY A 1 177 ? 5.601 0.027 5.189 1.00 84.06 177 GLY A C 1
ATOM 1444 O O . GLY A 1 177 ? 5.472 0.819 6.116 1.00 84.06 177 GLY A O 1
ATOM 1445 N N . ASN A 1 178 ? 6.195 -1.155 5.384 1.00 80.88 178 ASN A N 1
ATOM 1446 C CA . ASN A 1 178 ? 6.571 -1.680 6.696 1.00 80.88 178 ASN A CA 1
ATOM 1447 C C . ASN A 1 178 ? 8.053 -2.079 6.781 1.00 80.88 178 ASN A C 1
ATOM 1449 O O . ASN A 1 178 ? 8.388 -3.077 7.420 1.00 80.88 178 ASN A O 1
ATOM 1453 N N . LYS A 1 179 ? 8.958 -1.282 6.188 1.00 74.75 179 LYS A N 1
ATOM 1454 C CA . LYS A 1 179 ? 10.414 -1.562 6.123 1.00 74.75 179 LYS A CA 1
ATOM 1455 C C . LYS A 1 179 ? 11.048 -1.876 7.485 1.00 74.75 179 LYS A C 1
ATOM 1457 O O . LYS A 1 179 ? 11.949 -2.702 7.576 1.00 74.75 179 LYS A O 1
ATOM 1462 N N . THR A 1 180 ? 10.565 -1.248 8.559 1.00 78.94 180 THR A N 1
ATOM 1463 C CA . THR A 1 180 ? 11.061 -1.464 9.931 1.00 78.94 180 THR A CA 1
ATOM 1464 C C . THR A 1 180 ? 10.361 -2.612 10.669 1.00 78.94 180 THR A C 1
ATOM 1466 O O . THR A 1 180 ? 10.804 -3.017 11.743 1.00 78.94 180 THR A O 1
ATOM 1469 N N . ARG A 1 181 ? 9.285 -3.183 10.108 1.00 82.75 181 ARG A N 1
ATOM 1470 C CA . ARG A 1 181 ? 8.458 -4.236 10.725 1.00 82.75 181 ARG A CA 1
ATOM 1471 C C . ARG A 1 181 ? 8.587 -5.550 9.965 1.00 82.75 181 ARG A C 1
ATOM 1473 O O . ARG A 1 181 ? 7.618 -6.092 9.439 1.00 82.75 181 ARG A O 1
ATOM 1480 N N . ILE A 1 182 ? 9.789 -6.115 9.997 1.00 86.06 182 ILE A N 1
ATOM 1481 C CA . ILE A 1 182 ? 10.135 -7.378 9.321 1.00 86.06 182 ILE A CA 1
ATOM 1482 C C . ILE A 1 182 ? 9.199 -8.532 9.729 1.00 86.06 182 ILE A C 1
ATOM 1484 O O . ILE A 1 182 ? 8.867 -9.393 8.918 1.00 86.06 182 ILE A O 1
ATOM 1488 N N . ALA A 1 183 ? 8.730 -8.553 10.983 1.00 86.25 183 ALA A N 1
ATOM 1489 C CA . ALA A 1 183 ? 7.764 -9.553 11.439 1.00 86.25 183 ALA A CA 1
ATOM 1490 C C . ALA A 1 183 ? 6.432 -9.480 10.668 1.00 86.25 183 ALA A C 1
ATOM 1492 O O . ALA A 1 183 ? 5.875 -10.521 10.334 1.00 86.25 183 ALA A O 1
ATOM 1493 N N . TRP A 1 184 ? 5.960 -8.269 10.349 1.00 87.06 184 TRP A N 1
ATOM 1494 C CA . TRP A 1 184 ? 4.748 -8.060 9.556 1.00 87.06 184 TRP A CA 1
ATOM 1495 C C . TRP A 1 184 ? 4.960 -8.441 8.090 1.00 87.06 184 TRP A C 1
ATOM 1497 O O . TRP A 1 184 ? 4.145 -9.168 7.531 1.00 87.06 184 TRP A O 1
ATOM 1507 N N . GLN A 1 185 ? 6.101 -8.065 7.502 1.00 87.94 185 GLN A N 1
ATOM 1508 C CA . GLN A 1 185 ? 6.473 -8.479 6.140 1.00 87.94 185 GLN A CA 1
ATOM 1509 C C . GLN A 1 185 ? 6.434 -10.006 5.980 1.00 87.94 185 GLN A C 1
ATOM 1511 O O . GLN A 1 185 ? 5.822 -10.526 5.054 1.00 87.94 185 GLN A O 1
ATOM 1516 N N . ARG A 1 186 ? 7.006 -10.745 6.942 1.00 85.56 186 ARG A N 1
ATOM 1517 C CA . ARG A 1 186 ? 6.990 -12.221 6.959 1.00 85.56 186 ARG A CA 1
ATOM 1518 C C . ARG A 1 186 ? 5.604 -12.826 7.166 1.00 85.56 186 ARG A C 1
ATOM 1520 O O . ARG A 1 186 ? 5.414 -14.017 6.932 1.00 85.56 186 ARG A O 1
ATOM 1527 N N . MET A 1 187 ? 4.656 -12.052 7.683 1.00 87.44 187 MET A N 1
ATOM 1528 C CA . MET A 1 187 ? 3.278 -12.499 7.826 1.00 87.44 187 MET A CA 1
ATOM 1529 C C . MET A 1 187 ? 2.462 -12.280 6.557 1.00 87.44 187 MET A C 1
ATOM 1531 O O . MET A 1 187 ? 1.485 -13.001 6.400 1.00 87.44 187 MET A O 1
ATOM 1535 N N . ALA A 1 188 ? 2.852 -11.354 5.673 1.00 88.44 188 ALA A N 1
ATOM 1536 C CA . ALA A 1 188 ? 2.096 -10.995 4.471 1.00 88.44 188 ALA A CA 1
ATOM 1537 C C . ALA A 1 188 ? 1.693 -12.226 3.648 1.00 88.44 188 ALA A C 1
ATOM 1539 O O . ALA A 1 188 ? 0.517 -12.421 3.359 1.00 88.44 188 ALA A O 1
ATOM 1540 N N . GLU A 1 189 ? 2.645 -13.128 3.399 1.00 89.06 189 GLU A N 1
ATOM 1541 C CA . GLU A 1 189 ? 2.440 -14.362 2.623 1.00 89.06 189 GLU A CA 1
ATOM 1542 C C . GLU A 1 189 ? 1.445 -15.347 3.265 1.00 89.06 189 GLU A C 1
ATOM 1544 O O . GLU A 1 189 ? 0.999 -16.295 2.625 1.00 89.06 189 GLU A O 1
ATOM 1549 N N . LYS A 1 190 ? 1.088 -15.161 4.545 1.00 89.12 190 LYS A N 1
ATOM 1550 C CA . LYS A 1 190 ? 0.104 -16.008 5.236 1.00 89.12 190 LYS A CA 1
ATOM 1551 C C . LYS A 1 190 ? -1.337 -15.588 4.969 1.00 89.12 190 LYS A C 1
ATOM 1553 O O . LYS A 1 190 ? -2.238 -16.373 5.255 1.00 89.12 190 LYS A O 1
ATOM 1558 N N . PHE A 1 191 ? -1.565 -14.355 4.519 1.00 87.69 191 PHE A N 1
ATOM 1559 C CA . PHE A 1 191 ? -2.912 -13.800 4.358 1.00 87.69 191 PHE A CA 1
ATOM 1560 C C . PHE A 1 191 ? -3.129 -13.039 3.041 1.00 87.69 191 PHE A C 1
ATOM 1562 O O . PHE A 1 191 ? -4.270 -12.698 2.738 1.00 87.69 191 PHE A O 1
ATOM 1569 N N . ILE A 1 192 ? -2.077 -12.807 2.252 1.00 90.94 192 ILE A N 1
ATOM 1570 C CA . ILE A 1 192 ? -2.125 -12.255 0.894 1.00 90.94 192 ILE A CA 1
ATOM 1571 C C . ILE A 1 192 ? -1.266 -13.142 -0.011 1.00 90.94 192 ILE A C 1
ATOM 1573 O O . ILE A 1 192 ? -0.182 -13.571 0.388 1.00 90.94 192 ILE A O 1
ATOM 1577 N N . ASP A 1 193 ? -1.742 -13.393 -1.232 1.00 92.94 193 ASP A N 1
ATOM 1578 C CA . ASP A 1 193 ? -0.981 -14.128 -2.242 1.00 92.94 193 ASP A CA 1
ATOM 1579 C C . ASP A 1 193 ? 0.372 -13.436 -2.508 1.00 92.94 193 ASP A C 1
ATOM 1581 O O . ASP A 1 193 ? 0.403 -12.215 -2.689 1.00 92.94 193 ASP A O 1
ATOM 1585 N N . PRO A 1 194 ? 1.496 -14.170 -2.529 1.00 93.69 194 PRO A N 1
ATOM 1586 C CA . PRO A 1 194 ? 2.808 -13.572 -2.737 1.00 93.69 194 PRO A CA 1
ATOM 1587 C C . PRO A 1 194 ? 3.035 -13.170 -4.199 1.00 93.69 194 PRO A C 1
ATOM 1589 O O . PRO A 1 194 ? 2.834 -13.969 -5.112 1.00 93.69 194 PRO A O 1
ATOM 1592 N N . TRP A 1 195 ? 3.561 -11.959 -4.404 1.00 95.12 195 TRP A N 1
ATOM 1593 C CA . TRP A 1 195 ? 3.930 -11.408 -5.716 1.00 95.12 195 TRP A CA 1
ATOM 1594 C C . TRP A 1 195 ? 5.402 -10.959 -5.720 1.00 95.12 195 TRP A C 1
ATOM 1596 O O . TRP A 1 195 ? 5.692 -9.767 -5.622 1.00 95.12 195 TRP A O 1
ATOM 1606 N N . PRO A 1 196 ? 6.375 -11.891 -5.722 1.00 95.00 196 PRO A N 1
ATOM 1607 C CA . PRO A 1 196 ? 7.788 -11.558 -5.517 1.00 95.00 196 PRO A CA 1
ATOM 1608 C C . PRO A 1 196 ? 8.411 -10.763 -6.676 1.00 95.00 196 PRO A C 1
ATOM 1610 O O . PRO A 1 196 ? 9.276 -9.920 -6.436 1.00 95.00 196 PRO A O 1
ATOM 1613 N N . ASN A 1 197 ? 7.971 -10.996 -7.916 1.00 96.50 197 ASN A N 1
ATOM 1614 C CA . ASN A 1 197 ? 8.461 -10.255 -9.082 1.00 96.50 197 ASN A CA 1
ATOM 1615 C C . ASN A 1 197 ? 7.946 -8.811 -9.056 1.00 96.50 197 ASN A C 1
ATOM 1617 O O . ASN A 1 197 ? 8.708 -7.867 -9.243 1.00 96.50 197 ASN A O 1
ATOM 1621 N N . GLU A 1 198 ? 6.672 -8.634 -8.726 1.00 96.19 198 GLU A N 1
ATOM 1622 C CA . GLU A 1 198 ? 6.020 -7.337 -8.592 1.00 96.19 198 GLU A CA 1
ATOM 1623 C C . GLU A 1 198 ? 6.535 -6.586 -7.365 1.00 96.19 198 GLU A C 1
ATOM 1625 O O . GLU A 1 198 ? 6.690 -5.372 -7.408 1.00 96.19 198 GLU A O 1
ATOM 1630 N N . LEU A 1 199 ? 6.889 -7.294 -6.289 1.00 95.44 199 LEU A N 1
ATOM 1631 C CA . LEU A 1 199 ? 7.593 -6.700 -5.158 1.00 95.44 199 LEU A CA 1
ATOM 1632 C C . LEU A 1 199 ? 8.968 -6.176 -5.571 1.00 95.44 199 LEU A C 1
ATOM 1634 O O . LEU A 1 199 ? 9.332 -5.069 -5.175 1.00 95.44 199 LEU A O 1
ATOM 1638 N N . ARG A 1 200 ? 9.728 -6.919 -6.385 1.00 96.56 200 ARG A N 1
ATOM 1639 C CA . ARG A 1 200 ? 10.991 -6.419 -6.949 1.00 96.56 200 ARG A CA 1
ATOM 1640 C C . ARG A 1 200 ? 10.751 -5.191 -7.829 1.00 96.56 200 ARG A C 1
ATOM 1642 O O . ARG A 1 200 ? 11.444 -4.191 -7.659 1.00 96.56 200 ARG A O 1
ATOM 1649 N N . MET A 1 201 ? 9.767 -5.251 -8.722 1.00 96.62 201 MET A N 1
ATOM 1650 C CA . MET A 1 201 ? 9.355 -4.138 -9.581 1.00 96.62 201 MET A CA 1
ATOM 1651 C C . MET A 1 201 ? 9.007 -2.888 -8.753 1.00 96.62 201 MET A C 1
ATOM 1653 O O . MET A 1 201 ? 9.56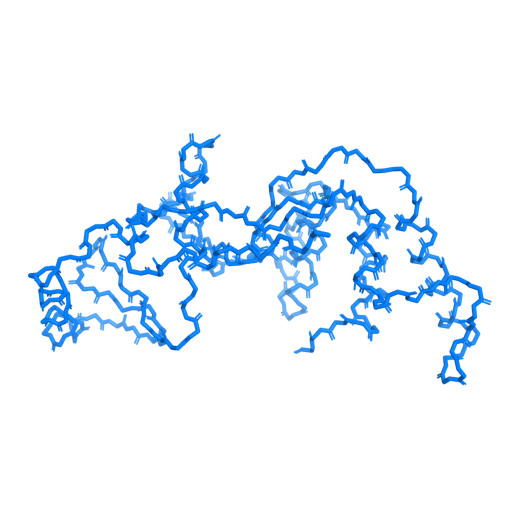9 -1.822 -8.991 1.00 96.62 201 MET A O 1
ATOM 1657 N N . GLU A 1 202 ? 8.157 -3.014 -7.731 1.00 95.25 202 GLU A N 1
ATOM 1658 C CA . GLU A 1 202 ? 7.782 -1.905 -6.845 1.00 95.25 202 GLU A CA 1
ATOM 1659 C C . GLU A 1 202 ? 8.943 -1.426 -5.967 1.00 95.25 202 GLU A C 1
ATOM 1661 O O . GLU A 1 202 ? 9.021 -0.241 -5.656 1.00 95.25 202 GLU A O 1
ATOM 1666 N N . THR A 1 203 ? 9.885 -2.299 -5.602 1.00 94.56 203 THR A N 1
ATOM 1667 C CA . THR A 1 203 ? 11.107 -1.893 -4.888 1.00 94.56 203 THR A CA 1
ATOM 1668 C C . THR A 1 203 ? 11.966 -0.981 -5.761 1.00 94.56 203 THR A C 1
ATOM 1670 O O . THR A 1 203 ? 12.442 0.052 -5.291 1.00 94.56 203 THR A O 1
ATOM 1673 N N . ILE A 1 204 ? 12.136 -1.335 -7.041 1.00 95.38 204 ILE A N 1
ATOM 1674 C CA . ILE A 1 204 ? 12.842 -0.497 -8.018 1.00 95.38 204 ILE A CA 1
ATOM 1675 C C . ILE A 1 204 ? 12.085 0.817 -8.200 1.00 95.38 204 ILE A C 1
ATOM 1677 O O . ILE A 1 204 ? 12.694 1.880 -8.116 1.00 95.38 204 ILE A O 1
ATOM 1681 N N . ARG A 1 205 ? 10.758 0.769 -8.369 1.00 94.44 205 ARG A N 1
ATOM 1682 C CA . ARG A 1 205 ? 9.944 1.980 -8.496 1.00 94.44 205 ARG A CA 1
ATOM 1683 C C . ARG A 1 205 ? 10.097 2.899 -7.280 1.00 94.44 205 ARG A C 1
ATOM 1685 O O . ARG A 1 205 ? 10.393 4.071 -7.455 1.00 94.44 205 ARG A O 1
ATOM 1692 N N . GLN A 1 206 ? 9.961 2.395 -6.053 1.00 92.12 206 GLN A N 1
ATOM 1693 C CA . GLN A 1 206 ? 10.088 3.219 -4.844 1.00 92.12 206 GLN A CA 1
ATOM 1694 C C . GLN A 1 206 ? 11.502 3.755 -4.603 1.00 92.12 206 GLN A C 1
ATOM 1696 O O . GLN A 1 206 ? 11.647 4.780 -3.946 1.00 92.12 206 GLN A O 1
ATOM 1701 N N . LYS A 1 207 ? 12.549 3.093 -5.112 1.00 91.69 207 LYS A N 1
ATOM 1702 C CA . LYS A 1 207 ? 13.917 3.631 -5.049 1.00 91.69 207 LYS A CA 1
ATOM 1703 C C . LYS A 1 207 ? 14.025 4.981 -5.774 1.00 91.69 207 LYS A C 1
ATOM 1705 O O . LYS A 1 207 ? 14.804 5.825 -5.344 1.00 91.69 207 LYS A O 1
ATOM 1710 N N . TRP A 1 208 ? 13.262 5.164 -6.852 1.00 89.81 208 TRP A N 1
ATOM 1711 C CA . TRP A 1 208 ? 13.354 6.322 -7.748 1.00 89.81 208 TRP A CA 1
ATOM 1712 C C . TRP A 1 208 ? 12.179 7.306 -7.617 1.00 89.81 208 TRP A C 1
ATOM 1714 O O . TRP A 1 208 ? 12.397 8.507 -7.712 1.00 89.81 208 TRP A O 1
ATOM 1724 N N . TRP A 1 209 ? 10.966 6.804 -7.366 1.00 90.00 209 TRP A N 1
ATOM 1725 C CA . TRP A 1 209 ? 9.702 7.560 -7.285 1.00 90.00 209 TRP A CA 1
ATOM 1726 C C . TRP A 1 209 ? 8.926 7.279 -5.986 1.00 90.00 209 TRP A C 1
ATOM 1728 O O . TRP A 1 209 ? 7.698 7.351 -5.947 1.00 90.00 209 TRP A O 1
ATOM 1738 N N . GLY A 1 210 ? 9.608 6.830 -4.933 1.00 79.00 210 GLY A N 1
ATOM 1739 C CA . GLY A 1 210 ? 9.000 6.680 -3.614 1.00 79.00 210 GLY A CA 1
ATOM 1740 C C . GLY A 1 210 ? 9.152 7.958 -2.801 1.00 79.00 210 GLY A C 1
ATOM 1741 O O . GLY A 1 210 ? 10.251 8.504 -2.724 1.00 79.00 210 GLY A O 1
ATOM 1742 N N . ASP A 1 211 ? 8.078 8.388 -2.144 1.00 61.31 211 ASP A N 1
ATOM 1743 C CA . ASP A 1 211 ? 8.178 9.346 -1.046 1.00 61.31 211 ASP A CA 1
ATOM 1744 C C . ASP A 1 211 ? 8.833 8.628 0.151 1.00 61.31 211 ASP A C 1
ATOM 1746 O O . ASP A 1 211 ? 8.416 7.528 0.528 1.00 61.31 211 ASP A O 1
ATOM 1750 N N . PHE A 1 212 ? 9.929 9.190 0.668 1.00 39.25 212 PHE A N 1
ATOM 1751 C CA . PHE A 1 212 ? 10.763 8.592 1.722 1.00 39.25 212 PHE A CA 1
ATOM 1752 C C . PHE A 1 212 ? 10.050 8.458 3.071 1.00 39.25 212 PHE A C 1
ATOM 1754 O O . PHE A 1 212 ? 9.431 9.450 3.516 1.00 39.25 212 PHE A O 1
#

Foldseek 3Di:
DDDDPPPDDPVVFFQPPDPVVVVVVVVLQVPQQVVDDDDAQWTDSDPQDTGGDDPPDDLLQLQVLVVCVVPHPAAARNRRGHDDDDPCPVDLVSVVCVLQVNDDLPDDDPPADPVLNVLLNLLRVVSPDDADWFDWAQLADDPVQFDDDPRDGNHGGDSNRIDGDGLCRNLLSQQVVCVVCVVSNVCSVVPGPDDVSVNSSVVSSCVNRNDD

InterPro domains:
  IPR002575 Aminoglycoside phosphotransferase [PF01636] (94-178)
  IPR011009 Protein kinase-like domain superfamily [SSF56112] (60-195)
  IPR051678 Aminoglycoside Phosphotransferase Enzymes [PTHR21310] (92-194)